Protein AF-A0A3P7G0C3-F1 (afdb_monomer)

Secondary structure (DSSP, 8-state):
-HHHHHHHHH-TT-EEEEEETTEEEEE--GGGGGGHHHHHHHHHHTHHHHT-S-----PPPHHHHHHHHHHHHHHHHHHHHH--S----S----GGGG-------SHHHHHHHHHHHHHHHHHHHHHTHHHHHHHHHHHHHHHHHHHHHHHHS---PPPP------GGG-BTTB--------HHHHHHHHHHTT--

pLDDT: mean 79.3, std 15.86, range [39.12, 96.56]

Mean predicted aligned error: 20.45 Å

Foldseek 3Di:
DVLVVLVCVQPVPKDFDDDDPQDTDIDDDPVSVVSVVVSVVVCVVCCVVSVRPDDDDDDQDPVRVVVVVVVVLVVVVVVVVPDDDDDDDDPPPPSVVVPPPDPDDDPVVVVVVVVVVVVVVVVVCVVPVVVVVCVVVVVVVVVVVVVVVVVVDDDPDPDPPDPDDCVVVDDDPDDDDDPDDDPVVVVVVVVVVVPD

Radius of gyration: 42.01 Å; Cα contacts (8 Å, |Δi|>4): 48; chains: 1; bounding box: 117×67×83 Å

Nearest PDB structures (foldseek):
  8sex-assembly1_A  TM=4.682E-01  e=3.687E+00  Oryctolagus cuniculus
  5e1z-assembly1_B  TM=2.378E-01  e=9.521E+00  Dehalococcoides mccartyi BTF08

Sequence (196 aa):
MKTLELLRQFIPDVIIHSSNGFEVTFLLPADQRYIFPSLFEQLEENTNLLEISTFGVSVATMEEVFLRVCQRAAEKLLSVQDNDISEDKKHHFDVSELRYETRLQGYSYYRQHFRAMFQKRFAYFFRKRTFFLLELLFPAICMLLIMEACMMIPVPKEQPKLPINFQPYYSGATDANINVRNIKAAYFQRNLSEYY

Organism: Wuchereria bancrofti (NCBI:txid6293)

Structure (mmCIF, N/CA/C/O backbone):
data_AF-A0A3P7G0C3-F1
#
_entry.id   AF-A0A3P7G0C3-F1
#
loop_
_atom_site.group_PDB
_atom_site.id
_atom_site.type_symbol
_atom_site.label_atom_id
_atom_site.label_alt_id
_atom_site.label_comp_id
_atom_site.label_asym_id
_atom_site.label_entity_id
_atom_site.label_seq_id
_atom_site.pdbx_PDB_ins_code
_atom_site.Cartn_x
_atom_site.Cartn_y
_atom_site.Cartn_z
_atom_site.occupancy
_atom_site.B_iso_or_equiv
_atom_site.auth_seq_id
_atom_site.auth_comp_id
_atom_site.auth_asym_id
_atom_site.auth_atom_id
_atom_site.pdbx_PDB_model_num
ATOM 1 N N . MET A 1 1 ? -24.575 7.042 9.448 1.00 82.00 1 MET A N 1
ATOM 2 C CA . MET A 1 1 ? -23.485 7.511 8.554 1.00 82.00 1 MET A CA 1
ATOM 3 C C . MET A 1 1 ? -23.776 6.865 7.218 1.00 82.00 1 MET A C 1
ATOM 5 O O . MET A 1 1 ? -23.718 5.644 7.154 1.00 82.00 1 MET A O 1
ATOM 9 N N . LYS A 1 2 ? -24.152 7.645 6.197 1.00 90.88 2 LYS A N 1
ATOM 10 C CA . LYS A 1 2 ? -24.730 7.114 4.947 1.00 90.88 2 LYS A CA 1
ATOM 11 C C . LYS A 1 2 ? -23.828 6.070 4.270 1.00 90.88 2 LYS A C 1
ATOM 13 O O . LYS A 1 2 ? -24.301 5.040 3.809 1.00 90.88 2 LYS A O 1
ATOM 18 N N . THR A 1 3 ? -22.513 6.298 4.291 1.00 92.25 3 THR A N 1
ATOM 19 C CA . THR A 1 3 ? -21.516 5.363 3.745 1.00 92.25 3 THR A CA 1
ATOM 20 C C . THR A 1 3 ? -21.512 4.017 4.464 1.00 92.25 3 THR A C 1
ATOM 22 O O . THR A 1 3 ? -21.492 2.983 3.809 1.00 92.25 3 THR A O 1
ATOM 25 N N . LEU A 1 4 ? -21.593 4.003 5.799 1.00 92.12 4 LEU A N 1
ATOM 26 C CA . LEU A 1 4 ? -21.682 2.770 6.585 1.00 92.12 4 LEU A CA 1
ATOM 27 C C . LEU A 1 4 ? -22.957 1.980 6.259 1.00 92.12 4 LEU A C 1
ATOM 29 O O . LEU A 1 4 ? -22.921 0.754 6.208 1.00 92.12 4 LEU A O 1
ATOM 33 N N . GLU A 1 5 ? -24.078 2.672 6.060 1.00 92.50 5 GLU A N 1
ATOM 34 C CA . GLU A 1 5 ? -25.359 2.046 5.716 1.00 92.50 5 GLU A CA 1
ATOM 35 C C . GLU A 1 5 ? -25.294 1.373 4.345 1.00 92.50 5 GLU A C 1
ATOM 37 O O . GLU A 1 5 ? -25.685 0.213 4.232 1.00 92.50 5 GLU A O 1
ATOM 42 N N . LEU A 1 6 ? -24.716 2.042 3.342 1.00 92.81 6 LEU A N 1
ATOM 43 C CA . LEU A 1 6 ? -24.473 1.445 2.028 1.00 92.81 6 LEU A CA 1
ATOM 44 C C . LEU A 1 6 ? -23.511 0.254 2.125 1.00 92.81 6 LEU A C 1
ATOM 46 O O . LEU A 1 6 ? -23.808 -0.819 1.610 1.00 92.81 6 LEU A O 1
ATOM 50 N N . LEU A 1 7 ? -22.399 0.394 2.851 1.00 94.75 7 LEU A N 1
ATOM 51 C CA . LEU A 1 7 ? -21.448 -0.702 3.053 1.00 94.75 7 LEU A CA 1
ATOM 52 C C . LEU A 1 7 ? -22.113 -1.936 3.680 1.00 94.75 7 LEU A C 1
ATOM 54 O O . LEU A 1 7 ? -21.843 -3.054 3.250 1.00 94.75 7 LEU A O 1
ATOM 58 N N . ARG A 1 8 ? -23.016 -1.742 4.648 1.00 94.44 8 ARG A N 1
ATOM 59 C CA . ARG A 1 8 ? -23.744 -2.829 5.322 1.00 94.44 8 ARG A CA 1
ATOM 60 C C . ARG A 1 8 ? -24.771 -3.542 4.447 1.00 94.44 8 ARG A C 1
ATOM 62 O O . ARG A 1 8 ? -25.085 -4.692 4.739 1.00 94.44 8 ARG A O 1
ATOM 69 N N . GLN A 1 9 ? -25.275 -2.901 3.392 1.00 93.94 9 GLN A N 1
ATOM 70 C CA . GLN A 1 9 ? -26.145 -3.569 2.416 1.00 93.94 9 GLN A CA 1
ATOM 71 C C . GLN A 1 9 ? -25.389 -4.649 1.634 1.00 93.94 9 GLN A C 1
ATOM 73 O O . GLN A 1 9 ? -25.964 -5.681 1.301 1.00 93.94 9 GLN A O 1
ATOM 78 N N . PHE A 1 10 ? -24.098 -4.426 1.380 1.00 93.88 10 PHE A N 1
ATOM 79 C CA . PHE A 1 10 ? -23.229 -5.378 0.689 1.00 93.88 10 PHE A CA 1
ATOM 80 C C . PHE A 1 10 ? -22.542 -6.347 1.653 1.00 93.88 10 PHE A C 1
ATOM 82 O O . PHE A 1 10 ? -22.446 -7.538 1.372 1.00 93.88 10 PHE A O 1
ATOM 89 N N . ILE A 1 11 ? -22.039 -5.830 2.775 1.00 94.56 11 ILE A N 1
ATOM 90 C CA . ILE A 1 11 ? -21.221 -6.559 3.746 1.00 94.56 11 ILE A CA 1
ATOM 91 C C . ILE A 1 11 ? -21.747 -6.234 5.153 1.00 94.56 11 ILE A C 1
ATOM 93 O O . ILE A 1 11 ? -21.342 -5.229 5.747 1.00 94.56 11 ILE A O 1
ATOM 97 N N . PRO A 1 12 ? -22.630 -7.077 5.720 1.00 92.31 12 PRO A N 1
ATOM 98 C CA . PRO A 1 12 ? -23.244 -6.830 7.027 1.00 92.31 12 PRO A CA 1
ATOM 99 C C . PRO A 1 12 ? -22.227 -6.658 8.165 1.00 92.31 12 PRO A C 1
ATOM 101 O O . PRO A 1 12 ? -22.409 -5.812 9.041 1.00 92.31 12 PRO A O 1
ATOM 104 N N . ASP A 1 13 ? -21.118 -7.402 8.102 1.00 89.00 13 ASP A N 1
ATOM 105 C CA . ASP A 1 13 ? -20.066 -7.444 9.127 1.00 89.00 13 ASP A CA 1
ATOM 106 C C . ASP A 1 13 ? -19.013 -6.327 8.983 1.00 89.00 13 ASP A C 1
ATOM 108 O O . ASP A 1 13 ? -17.881 -6.455 9.456 1.00 89.00 13 ASP A O 1
ATOM 112 N N . VAL A 1 14 ? -19.349 -5.219 8.315 1.00 92.56 14 VAL A N 1
ATOM 113 C CA . VAL A 1 14 ? -18.453 -4.062 8.196 1.00 92.56 14 VAL A CA 1
ATOM 114 C C . VAL A 1 14 ? -18.190 -3.412 9.555 1.00 92.56 14 VAL A C 1
ATOM 116 O O . VAL A 1 14 ? -19.110 -3.044 10.292 1.00 92.56 14 VAL A O 1
ATOM 119 N N . ILE A 1 15 ? -16.904 -3.207 9.849 1.00 89.94 15 ILE A N 1
ATOM 120 C CA . ILE A 1 15 ? -16.422 -2.577 11.083 1.00 89.94 15 ILE A CA 1
ATOM 121 C C . ILE A 1 15 ? -15.722 -1.264 10.735 1.00 89.94 15 ILE A C 1
ATOM 123 O O . ILE A 1 15 ? -14.905 -1.209 9.816 1.00 89.94 15 ILE A O 1
ATOM 127 N N . ILE A 1 16 ? -16.006 -0.210 11.497 1.00 91.44 16 ILE A N 1
ATOM 128 C CA . ILE A 1 16 ? -15.252 1.045 11.421 1.00 91.44 16 ILE A CA 1
ATOM 129 C C . ILE A 1 16 ? -13.898 0.820 12.094 1.00 91.44 16 ILE A C 1
ATOM 131 O O . ILE A 1 16 ? -13.841 0.462 13.268 1.00 91.44 16 ILE A O 1
ATOM 135 N N . HIS A 1 17 ? -12.812 1.011 11.350 1.00 87.94 17 HIS A N 1
ATOM 136 C CA . HIS A 1 17 ? -11.458 0.881 11.876 1.00 87.94 17 HIS A CA 1
ATOM 137 C C . HIS A 1 17 ? -10.998 2.135 12.614 1.00 87.94 17 HIS A C 1
ATOM 139 O O . HIS A 1 17 ? -10.512 2.063 13.737 1.00 87.94 17 HIS A O 1
ATOM 145 N N . SER A 1 18 ? -11.110 3.280 11.950 1.00 88.94 18 SER A N 1
ATOM 146 C CA . SER A 1 18 ? -10.582 4.553 12.427 1.00 88.94 18 SER A CA 1
ATOM 147 C C . SER A 1 18 ? -11.340 5.699 11.776 1.00 88.94 18 SER A C 1
ATOM 149 O O . SER A 1 18 ? -11.827 5.565 10.654 1.00 88.94 18 SER A O 1
ATOM 151 N N . SER A 1 19 ? -11.418 6.826 12.475 1.00 90.31 19 SER A N 1
ATOM 152 C CA . SER A 1 19 ? -12.043 8.054 11.991 1.00 90.31 19 SER A CA 1
ATOM 153 C C . SER A 1 19 ? -11.125 9.225 12.318 1.00 90.31 19 SER A C 1
ATOM 155 O O . SER A 1 19 ? -11.033 9.647 13.470 1.00 90.31 19 SER A O 1
ATOM 157 N N . ASN A 1 20 ? -10.449 9.743 11.299 1.00 87.44 20 ASN A N 1
ATOM 158 C CA . ASN A 1 20 ? -9.443 10.792 11.391 1.00 87.44 20 ASN A CA 1
ATOM 159 C C . ASN A 1 20 ? -9.977 12.069 10.739 1.00 87.44 20 ASN A C 1
ATOM 161 O O . ASN A 1 20 ? -9.526 12.418 9.655 1.00 87.44 20 ASN A O 1
ATOM 165 N N . GLY A 1 21 ? -10.939 12.752 11.369 1.00 86.31 21 GLY A N 1
ATOM 166 C CA . GLY A 1 21 ? -11.485 14.054 10.941 1.00 86.31 21 GLY A CA 1
ATOM 167 C C . GLY A 1 21 ? -12.123 14.082 9.542 1.00 86.31 21 GLY A C 1
ATOM 168 O O . GLY A 1 21 ? -13.333 14.222 9.421 1.00 86.31 21 GLY A O 1
ATOM 169 N N . PHE A 1 22 ? -11.301 13.958 8.504 1.00 88.69 22 PHE A N 1
ATOM 170 C CA . PHE A 1 22 ? -11.654 13.936 7.087 1.00 88.69 22 PHE A CA 1
ATOM 171 C C . PHE A 1 22 ? -11.699 12.527 6.481 1.00 88.69 22 PHE A C 1
ATOM 173 O O . PHE A 1 22 ? -12.282 12.349 5.418 1.00 88.69 22 PHE A O 1
ATOM 180 N N . GLU A 1 23 ? -11.106 11.526 7.135 1.00 91.62 23 GLU A N 1
ATOM 181 C CA . GLU A 1 23 ? -11.012 10.167 6.594 1.00 91.62 23 GLU A CA 1
ATOM 182 C C . GLU A 1 23 ? -11.615 9.146 7.554 1.00 91.62 23 GLU A C 1
ATOM 184 O O . GLU A 1 23 ? -11.339 9.160 8.755 1.00 91.62 23 GLU A O 1
ATOM 189 N N . VAL A 1 24 ? -12.416 8.225 7.021 1.00 92.69 24 VAL A N 1
ATOM 190 C CA . VAL A 1 24 ? -12.952 7.093 7.779 1.00 92.69 24 VAL A CA 1
ATOM 191 C C . VAL A 1 24 ? -12.545 5.805 7.089 1.00 92.69 24 VAL A C 1
ATOM 193 O O . VAL A 1 24 ? -12.840 5.591 5.914 1.00 92.69 24 VAL A O 1
ATOM 196 N N . THR A 1 25 ? -11.879 4.935 7.838 1.00 93.25 25 THR A N 1
ATOM 197 C CA . THR A 1 25 ? -11.393 3.650 7.343 1.00 93.25 25 THR A CA 1
ATOM 198 C C . THR A 1 25 ? -12.351 2.555 7.780 1.00 93.25 25 THR A C 1
ATOM 200 O O . THR A 1 25 ? -12.647 2.421 8.968 1.00 93.25 25 THR A O 1
ATOM 203 N N . PHE A 1 26 ? -12.802 1.734 6.835 1.00 93.56 26 PHE A N 1
ATOM 204 C CA . PHE A 1 26 ? -13.666 0.583 7.092 1.00 93.56 26 PHE A CA 1
ATOM 205 C C . PHE A 1 26 ? -12.913 -0.720 6.834 1.00 93.56 26 PHE A C 1
ATOM 207 O O . PHE A 1 26 ? -12.079 -0.805 5.932 1.00 93.56 26 PHE A O 1
ATOM 214 N N . LEU A 1 27 ? -13.216 -1.752 7.618 1.00 92.88 27 LEU A N 1
ATOM 215 C CA . LEU A 1 27 ? -12.674 -3.091 7.422 1.00 92.88 27 LEU A CA 1
ATOM 216 C C . LEU A 1 27 ? -13.649 -3.929 6.626 1.00 92.88 27 LEU A C 1
ATOM 218 O O . LEU A 1 27 ? -14.761 -4.199 7.077 1.00 92.88 27 LEU A O 1
ATOM 222 N N . LEU A 1 28 ? -13.179 -4.365 5.464 1.00 93.06 28 LEU A N 1
ATOM 223 C CA . LEU A 1 28 ? -13.899 -5.265 4.584 1.00 93.06 28 LEU A CA 1
ATOM 224 C C . LEU A 1 28 ? -13.276 -6.669 4.686 1.00 93.06 28 LEU A C 1
ATOM 226 O O . LEU A 1 28 ? -12.053 -6.798 4.545 1.00 93.06 28 LEU A O 1
ATOM 230 N N . PRO A 1 29 ? -14.074 -7.722 4.936 1.00 91.62 29 PRO A N 1
ATOM 231 C CA . PRO A 1 29 ? -13.592 -9.097 4.995 1.00 91.62 29 PRO A CA 1
ATOM 232 C C . PRO A 1 29 ? -12.941 -9.540 3.674 1.00 91.62 29 PRO A C 1
ATOM 234 O O . PRO A 1 29 ? -13.439 -9.268 2.581 1.00 91.62 29 PRO A O 1
ATOM 237 N N . ALA A 1 30 ? -11.792 -10.218 3.760 1.00 90.31 30 ALA A N 1
ATOM 238 C CA . ALA A 1 30 ? -11.010 -10.610 2.582 1.00 90.31 30 ALA A CA 1
ATOM 239 C C . ALA A 1 30 ? -11.632 -11.775 1.786 1.00 90.31 30 ALA A C 1
ATOM 241 O O . ALA A 1 30 ? -11.357 -11.927 0.597 1.00 90.31 30 ALA A O 1
ATOM 242 N N . ASP A 1 31 ? -12.452 -12.587 2.438 1.00 92.44 31 ASP A N 1
ATOM 243 C CA . ASP A 1 31 ? -13.265 -13.668 1.874 1.00 92.44 31 ASP A CA 1
ATOM 244 C C . ASP A 1 31 ? -14.415 -13.145 0.998 1.00 92.44 31 ASP A C 1
ATOM 246 O O . ASP A 1 31 ? -14.833 -13.821 0.061 1.00 92.44 31 ASP A O 1
ATOM 250 N N . GLN A 1 32 ? -14.854 -11.904 1.222 1.00 92.38 32 GLN A N 1
ATOM 251 C CA . GLN A 1 32 ? -15.922 -11.245 0.462 1.00 92.38 32 GLN A CA 1
ATOM 252 C C . GLN A 1 32 ? -15.398 -10.307 -0.639 1.00 92.38 32 GLN A C 1
ATOM 254 O O . GLN A 1 32 ? -16.142 -9.501 -1.193 1.00 92.38 32 GLN A O 1
ATOM 259 N N . ARG A 1 33 ? -14.117 -10.433 -1.021 1.00 92.94 33 ARG A N 1
ATOM 260 C CA . ARG A 1 33 ? -13.487 -9.614 -2.080 1.00 92.94 33 ARG A CA 1
ATOM 261 C C . ARG A 1 33 ? -14.208 -9.655 -3.424 1.00 92.94 33 ARG A C 1
ATOM 263 O O . ARG A 1 33 ? -14.087 -8.709 -4.192 1.00 92.94 33 ARG A O 1
ATOM 270 N N . TYR A 1 34 ? -14.935 -10.730 -3.718 1.00 94.75 34 TYR A N 1
ATOM 271 C CA . TYR A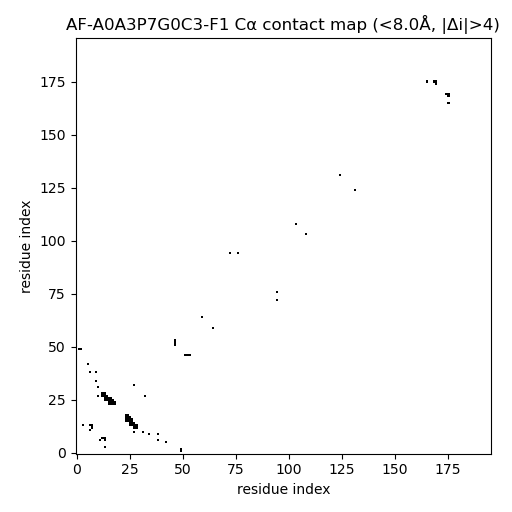 1 34 ? -15.702 -10.857 -4.958 1.00 94.75 34 TYR A CA 1
ATOM 272 C C . TYR A 1 34 ? -16.855 -9.839 -5.058 1.00 94.75 34 TYR A C 1
ATOM 274 O O . TYR A 1 34 ? -17.286 -9.541 -6.165 1.00 94.75 34 TYR A O 1
ATOM 282 N N . ILE A 1 35 ? -17.317 -9.279 -3.930 1.00 95.06 35 ILE A N 1
ATOM 283 C CA . ILE A 1 35 ? -18.376 -8.255 -3.856 1.00 95.06 35 ILE A CA 1
ATOM 284 C C . ILE A 1 35 ? -17.815 -6.849 -4.129 1.00 95.06 35 ILE A C 1
ATOM 286 O O . ILE A 1 35 ? -18.545 -5.945 -4.530 1.00 95.06 35 ILE A O 1
ATOM 290 N N . PHE A 1 36 ? -16.506 -6.651 -3.928 1.00 95.31 36 PHE A N 1
ATOM 291 C CA . PHE A 1 36 ? -15.881 -5.326 -3.937 1.00 95.31 36 PHE A CA 1
ATOM 292 C C . PHE A 1 36 ? -16.083 -4.548 -5.245 1.00 95.31 36 PHE A C 1
ATOM 294 O O . PHE A 1 36 ? -16.353 -3.358 -5.142 1.00 95.31 36 PHE A O 1
ATOM 301 N N . PRO A 1 37 ? -16.013 -5.154 -6.450 1.00 96.12 37 PRO A N 1
ATOM 302 C CA . PRO A 1 37 ? -16.279 -4.423 -7.689 1.00 96.12 37 PRO A CA 1
ATOM 303 C C . PRO A 1 37 ? -17.659 -3.753 -7.700 1.00 96.12 37 PRO A C 1
ATOM 305 O O . PRO A 1 37 ? -17.740 -2.545 -7.894 1.00 96.12 37 PRO A O 1
ATOM 308 N N . SER A 1 38 ? -18.723 -4.505 -7.400 1.00 95.62 38 SER A N 1
ATOM 309 C CA . SER A 1 38 ? -20.094 -3.976 -7.354 1.00 95.62 38 SER A CA 1
ATOM 310 C C . SER A 1 38 ? -20.288 -2.962 -6.229 1.00 95.62 38 SER A C 1
ATOM 312 O O . SER A 1 38 ? -20.995 -1.973 -6.394 1.00 95.62 38 SER A O 1
ATOM 314 N N . LEU A 1 39 ? -19.638 -3.182 -5.084 1.00 95.19 39 LEU A N 1
ATOM 315 C CA . LEU A 1 39 ? -19.658 -2.224 -3.983 1.00 95.19 39 LEU A CA 1
ATOM 316 C C . LEU A 1 39 ? -19.000 -0.892 -4.380 1.00 95.19 39 LEU A C 1
ATOM 318 O O . LEU A 1 39 ? -19.529 0.165 -4.050 1.00 95.19 39 LEU A O 1
ATOM 322 N N . PHE A 1 40 ? -17.851 -0.930 -5.057 1.00 95.56 40 PHE A N 1
ATOM 323 C CA . PHE A 1 40 ? -17.137 0.278 -5.475 1.00 95.56 40 PHE A CA 1
ATOM 324 C C . PHE A 1 40 ? -17.866 1.024 -6.589 1.00 95.56 40 PHE A C 1
ATOM 326 O O . PHE A 1 40 ? -17.898 2.247 -6.546 1.00 95.56 40 PHE A O 1
ATOM 333 N N . GLU A 1 41 ? -18.508 0.310 -7.511 1.00 95.06 41 GLU A N 1
ATOM 334 C CA . GLU A 1 41 ? -19.397 0.903 -8.514 1.00 95.06 41 GLU A CA 1
ATOM 335 C C . GLU A 1 41 ? -20.538 1.680 -7.841 1.00 95.06 41 GLU A C 1
ATOM 337 O O . GLU A 1 41 ? -20.724 2.867 -8.101 1.00 95.06 41 GLU A O 1
ATOM 342 N N . GLN A 1 42 ? -21.221 1.070 -6.865 1.00 95.00 42 GLN A N 1
ATOM 343 C CA . GLN A 1 42 ? -22.257 1.768 -6.099 1.00 95.00 42 GLN A CA 1
ATOM 344 C C . GLN A 1 42 ? -21.710 2.931 -5.267 1.00 95.00 42 GLN A C 1
ATOM 346 O O . GLN A 1 42 ? -22.394 3.940 -5.090 1.00 95.00 42 GLN A O 1
ATOM 351 N N . LEU A 1 43 ? -20.492 2.816 -4.741 1.00 94.88 43 LEU A N 1
ATOM 352 C CA . LEU A 1 43 ? -19.854 3.897 -3.998 1.00 94.88 43 LEU A CA 1
ATOM 353 C C . LEU A 1 43 ? -19.534 5.089 -4.911 1.00 94.88 43 LEU A C 1
ATOM 355 O O . LEU A 1 43 ? -19.716 6.228 -4.488 1.00 94.88 43 LEU A O 1
ATOM 359 N N . GLU A 1 44 ? -19.110 4.826 -6.149 1.00 94.12 44 GLU A N 1
ATOM 360 C CA . GLU A 1 44 ? -18.786 5.829 -7.166 1.00 94.12 44 GLU A CA 1
ATOM 361 C C . GLU A 1 44 ? -20.045 6.547 -7.682 1.00 94.12 44 GLU A C 1
ATOM 363 O O . GLU A 1 44 ? -20.098 7.782 -7.672 1.00 94.12 44 GLU A O 1
ATOM 368 N N . GLU A 1 45 ? -21.099 5.796 -8.014 1.00 94.00 45 GLU A N 1
ATOM 369 C CA . GLU A 1 45 ? -22.394 6.339 -8.457 1.00 94.00 45 GLU A CA 1
ATOM 370 C C . GLU A 1 45 ? -23.066 7.214 -7.389 1.00 94.00 45 GLU A C 1
ATOM 372 O O . GLU A 1 45 ? -23.666 8.247 -7.697 1.00 94.00 45 GLU A O 1
ATOM 377 N N . ASN A 1 46 ? -22.941 6.831 -6.115 1.00 92.81 46 ASN A N 1
ATOM 378 C CA . ASN A 1 46 ? -23.595 7.516 -5.002 1.00 92.81 46 ASN A CA 1
ATOM 379 C C . ASN A 1 46 ? -22.692 8.541 -4.286 1.00 92.81 46 ASN A C 1
ATOM 381 O O . ASN A 1 46 ? -23.105 9.079 -3.257 1.00 92.81 46 ASN A O 1
ATOM 385 N N . THR A 1 47 ? -21.500 8.864 -4.807 1.00 91.75 47 THR A N 1
ATOM 386 C CA . THR A 1 47 ? -20.536 9.814 -4.194 1.00 91.75 47 THR A CA 1
ATOM 387 C C . THR A 1 47 ? -21.185 11.120 -3.719 1.00 91.75 47 THR A C 1
ATOM 389 O O . THR A 1 47 ? -21.031 11.508 -2.558 1.00 91.75 47 THR A O 1
ATOM 392 N N . ASN A 1 48 ? -21.984 11.753 -4.583 1.00 89.00 48 ASN A N 1
ATOM 393 C CA . ASN A 1 48 ? -22.693 13.005 -4.287 1.00 89.00 48 ASN A CA 1
ATOM 394 C C . ASN A 1 48 ? -23.733 12.861 -3.163 1.00 89.00 48 ASN A C 1
ATOM 396 O O . ASN A 1 48 ? -23.896 13.764 -2.347 1.00 89.00 48 ASN A O 1
ATOM 400 N N . LEU A 1 49 ? -24.442 11.729 -3.107 1.00 91.88 49 LEU A N 1
ATOM 401 C CA . LEU A 1 49 ? -25.474 11.463 -2.095 1.00 91.88 49 LEU A CA 1
ATOM 402 C C . LEU A 1 49 ? -24.867 11.108 -0.731 1.00 91.88 49 LEU A C 1
ATOM 404 O O . LEU A 1 49 ? -25.433 11.440 0.319 1.00 91.88 49 LEU A O 1
ATOM 408 N N . LEU A 1 50 ? -23.725 10.422 -0.764 1.00 92.38 50 LEU A N 1
ATOM 409 C CA . LEU A 1 50 ? -22.959 9.982 0.399 1.00 92.38 50 LEU A CA 1
ATOM 410 C C . LEU A 1 50 ? -22.081 11.086 1.000 1.00 92.38 50 LEU A C 1
ATOM 412 O O . LEU A 1 50 ? -21.571 10.884 2.100 1.00 92.38 50 LEU A O 1
ATOM 416 N N . GLU A 1 51 ? -21.928 12.220 0.306 1.00 90.44 51 GLU A N 1
ATOM 417 C CA . GLU A 1 51 ? -21.081 13.356 0.705 1.00 90.44 51 GLU A CA 1
ATOM 418 C C . GLU A 1 51 ? -19.604 12.961 0.899 1.00 90.44 51 GLU A C 1
ATOM 420 O O . GLU A 1 51 ? -18.910 13.478 1.774 1.00 90.44 51 GLU A O 1
ATOM 425 N N . ILE A 1 52 ? -19.108 12.034 0.072 1.00 91.69 52 ILE A N 1
ATOM 426 C CA . ILE A 1 52 ? -17.693 11.639 0.055 1.00 91.69 52 ILE A CA 1
ATOM 427 C C . ILE A 1 52 ? -16.961 12.360 -1.075 1.00 91.69 52 ILE A C 1
ATOM 429 O O . ILE A 1 52 ? -17.431 12.393 -2.209 1.00 91.69 52 ILE A O 1
ATOM 433 N N . SER A 1 53 ? -15.795 12.933 -0.774 1.00 90.69 53 SER A N 1
ATOM 434 C CA . SER A 1 53 ? -14.941 13.567 -1.784 1.00 90.69 53 SER A CA 1
ATOM 435 C C . SER A 1 53 ? -14.204 12.527 -2.625 1.00 90.69 53 SER A C 1
ATOM 437 O O . SER A 1 53 ? -14.159 12.631 -3.847 1.00 90.69 53 SER A O 1
ATOM 439 N N . THR A 1 54 ? -13.622 11.525 -1.968 1.00 92.00 54 THR A N 1
ATOM 440 C CA . THR A 1 54 ? -12.886 10.420 -2.581 1.00 92.00 54 THR A CA 1
ATOM 441 C C . THR A 1 54 ? -12.990 9.176 -1.701 1.00 92.00 54 THR A C 1
ATOM 443 O O . THR A 1 54 ? -13.339 9.246 -0.520 1.00 92.00 54 THR A O 1
ATOM 446 N N . PHE A 1 55 ? -12.668 8.018 -2.271 1.00 93.94 55 PHE A N 1
ATOM 447 C CA . PHE A 1 55 ? -12.458 6.791 -1.515 1.00 93.94 55 PHE A CA 1
ATOM 448 C C . PHE A 1 55 ? -11.272 6.016 -2.092 1.00 93.94 55 PHE A C 1
ATOM 450 O O . PHE A 1 55 ? -10.886 6.200 -3.245 1.00 93.94 55 PHE A O 1
ATOM 457 N N . GLY A 1 56 ? -10.687 5.141 -1.279 1.00 92.88 56 GLY A N 1
ATOM 458 C CA . GLY A 1 56 ? -9.581 4.284 -1.682 1.00 92.88 56 GLY A CA 1
ATOM 459 C C . GLY A 1 56 ? -9.617 2.957 -0.940 1.00 92.88 56 GLY A C 1
ATOM 460 O O . GLY A 1 56 ? -10.202 2.845 0.137 1.00 92.88 56 GLY A O 1
ATOM 461 N N . VAL A 1 57 ? -8.982 1.942 -1.523 1.00 93.00 57 VAL A N 1
ATOM 462 C CA . VAL A 1 57 ? -8.840 0.616 -0.918 1.00 93.00 57 VAL A CA 1
ATOM 463 C C . VAL A 1 57 ? -7.366 0.328 -0.658 1.00 93.00 57 VAL A C 1
ATOM 465 O O . VAL A 1 57 ? -6.521 0.471 -1.541 1.00 93.00 57 VAL A O 1
ATOM 468 N N . SER A 1 58 ? -7.047 -0.088 0.563 1.00 91.81 58 SER A N 1
ATOM 469 C CA . SER A 1 58 ? -5.702 -0.493 0.962 1.00 91.81 58 SER A CA 1
ATOM 470 C C . SER A 1 58 ? -5.742 -1.837 1.684 1.00 91.81 58 SER A C 1
ATOM 472 O O . SER A 1 58 ? -6.780 -2.294 2.165 1.00 91.81 58 SER A O 1
ATOM 474 N N . VAL A 1 59 ? -4.600 -2.522 1.713 1.00 91.81 59 VAL A N 1
ATOM 475 C CA . VAL A 1 59 ? -4.447 -3.773 2.459 1.00 91.81 59 VAL A CA 1
ATOM 476 C C . VAL A 1 59 ? -3.867 -3.443 3.826 1.00 91.81 59 VAL A C 1
ATOM 478 O O . VAL A 1 59 ? -2.860 -2.742 3.905 1.00 91.81 59 VAL A O 1
ATOM 481 N N . ALA A 1 60 ? -4.469 -3.993 4.882 1.00 87.94 60 ALA A N 1
ATOM 482 C CA . ALA A 1 60 ? -3.956 -3.848 6.239 1.00 87.94 60 ALA A CA 1
ATOM 483 C C . ALA A 1 60 ? -2.499 -4.320 6.318 1.00 87.94 60 ALA A C 1
ATOM 485 O O . ALA A 1 60 ? -2.137 -5.403 5.834 1.00 87.94 60 ALA A O 1
ATOM 486 N N . THR A 1 61 ? -1.655 -3.499 6.931 1.00 89.50 61 THR A N 1
ATOM 487 C CA . THR A 1 61 ? -0.233 -3.817 7.066 1.00 89.50 61 THR A CA 1
ATOM 488 C C . THR A 1 61 ? -0.026 -4.911 8.117 1.00 89.50 61 THR A C 1
ATOM 490 O O . THR A 1 61 ? -0.862 -5.137 8.991 1.00 89.50 61 THR A O 1
ATOM 493 N N . MET A 1 62 ? 1.110 -5.616 8.064 1.00 88.56 62 MET A N 1
ATOM 494 C CA . MET A 1 62 ? 1.444 -6.604 9.102 1.00 88.56 62 MET A CA 1
ATOM 495 C C . MET A 1 62 ? 1.564 -5.972 10.491 1.00 88.56 62 MET A C 1
ATOM 497 O O . MET A 1 62 ? 1.200 -6.611 11.472 1.00 88.56 62 MET A O 1
ATOM 501 N N . GLU A 1 63 ? 2.068 -4.740 10.562 1.00 85.56 63 GLU A N 1
ATOM 502 C CA . GLU A 1 63 ? 2.153 -3.959 11.796 1.00 85.56 63 GLU A CA 1
ATOM 503 C C . GLU A 1 63 ? 0.762 -3.697 12.373 1.00 85.56 63 GLU A C 1
ATOM 505 O O . GLU A 1 63 ? 0.511 -3.995 13.536 1.00 85.56 63 GLU A O 1
ATOM 510 N N . GLU A 1 64 ? -0.167 -3.233 11.542 1.00 87.44 64 GLU A N 1
ATOM 511 C CA . GLU A 1 64 ? -1.541 -2.960 11.953 1.00 87.44 64 GLU A CA 1
ATOM 512 C C . GLU A 1 64 ? -2.265 -4.227 12.429 1.00 87.44 64 GLU A C 1
ATOM 514 O O . GLU A 1 64 ? -2.875 -4.235 13.500 1.00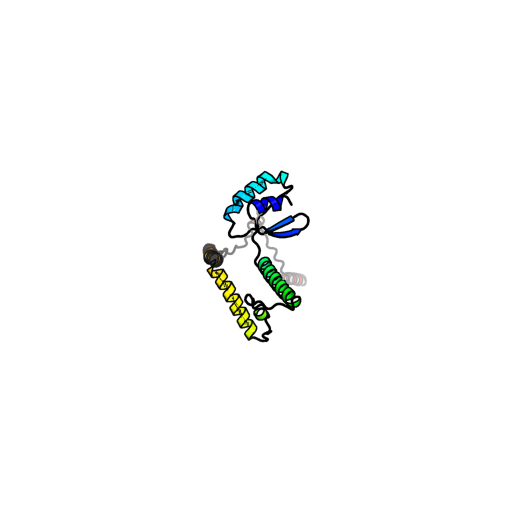 87.44 64 GLU A O 1
ATOM 519 N N . VAL A 1 65 ? -2.152 -5.334 11.684 1.00 87.62 65 VAL A N 1
ATOM 520 C CA . VAL A 1 65 ? -2.727 -6.628 12.094 1.00 87.62 65 VAL A CA 1
ATOM 521 C C . VAL A 1 65 ? -2.128 -7.095 13.421 1.00 87.62 65 VAL A C 1
ATOM 523 O O . VAL A 1 65 ? -2.861 -7.565 14.290 1.00 87.62 65 VAL A O 1
ATOM 526 N N . PHE A 1 66 ? -0.815 -6.946 13.600 1.00 87.56 66 PHE A N 1
ATOM 527 C CA . PHE A 1 66 ? -0.136 -7.307 14.841 1.00 87.56 66 PHE A CA 1
ATOM 528 C C . PHE A 1 66 ? -0.626 -6.464 16.027 1.00 87.56 66 PHE A C 1
ATOM 530 O O . PHE A 1 66 ? -1.028 -7.033 17.043 1.00 87.56 66 PHE A O 1
ATOM 537 N N . LEU A 1 67 ? -0.678 -5.135 15.882 1.00 87.94 67 LEU A N 1
ATOM 538 C CA . LEU A 1 67 ? -1.166 -4.232 16.928 1.00 87.94 67 LEU A CA 1
ATOM 539 C C . LEU A 1 67 ? -2.598 -4.574 17.352 1.00 87.94 67 LEU A C 1
ATOM 541 O O . LEU A 1 67 ? -2.882 -4.624 18.548 1.00 87.94 67 LEU A O 1
ATOM 545 N N . ARG A 1 68 ? -3.482 -4.904 16.404 1.00 84.50 68 ARG A N 1
ATOM 546 C CA . ARG A 1 68 ? -4.855 -5.318 16.731 1.00 84.50 68 ARG A CA 1
ATOM 547 C C . ARG A 1 68 ? -4.924 -6.641 17.478 1.00 84.50 68 ARG A C 1
ATOM 549 O O . ARG A 1 68 ? -5.744 -6.789 18.382 1.00 84.50 68 ARG A O 1
ATOM 556 N N . VAL A 1 69 ? -4.095 -7.615 17.106 1.00 87.00 69 VAL A N 1
ATOM 557 C CA . VAL A 1 69 ? -4.027 -8.891 17.832 1.00 87.00 69 VAL A CA 1
ATOM 558 C C . VAL A 1 69 ? -3.561 -8.652 19.269 1.00 87.00 69 VAL A C 1
ATOM 560 O O . VAL A 1 69 ? -4.145 -9.218 20.191 1.00 87.00 69 VAL A O 1
ATOM 563 N N . CYS A 1 70 ? -2.587 -7.762 19.477 1.00 86.31 70 CYS A N 1
ATOM 564 C CA . CYS A 1 70 ? -2.135 -7.367 20.810 1.00 86.31 70 CYS A CA 1
ATOM 565 C C . CYS A 1 70 ? -3.218 -6.630 21.612 1.00 86.31 70 CYS A C 1
ATOM 567 O O . CYS A 1 70 ? -3.426 -6.964 22.774 1.00 86.31 70 CYS A O 1
ATOM 569 N N . GLN A 1 71 ? -3.934 -5.678 21.006 1.00 85.25 71 GLN A N 1
ATOM 570 C CA . GLN A 1 71 ? -5.037 -4.962 21.664 1.00 85.25 71 GLN A CA 1
ATOM 571 C C . GLN A 1 71 ? -6.148 -5.921 22.095 1.00 85.25 71 GLN A C 1
ATOM 573 O O . GLN A 1 71 ? -6.519 -5.937 23.263 1.00 85.25 71 GLN A O 1
ATOM 578 N N . ARG A 1 72 ? -6.595 -6.811 21.200 1.00 83.50 72 ARG A N 1
ATOM 579 C CA . ARG A 1 72 ? -7.600 -7.838 21.529 1.00 83.50 72 ARG A CA 1
ATOM 580 C C . ARG A 1 72 ? -7.122 -8.800 22.615 1.00 83.50 72 ARG A C 1
ATOM 582 O O . ARG A 1 72 ? -7.929 -9.273 23.411 1.00 83.50 72 ARG A O 1
ATOM 589 N N . ALA A 1 73 ? -5.831 -9.131 22.641 1.00 83.94 73 ALA A N 1
ATOM 590 C CA . ALA A 1 73 ? -5.259 -9.948 23.707 1.00 83.94 73 ALA A CA 1
ATOM 591 C C . ALA A 1 73 ? -5.266 -9.199 25.051 1.00 83.94 73 ALA A C 1
ATOM 593 O O . ALA A 1 73 ? -5.633 -9.787 26.064 1.00 83.94 73 ALA A O 1
ATOM 594 N N . ALA A 1 74 ? -4.928 -7.906 25.057 1.00 84.06 74 ALA A N 1
ATOM 595 C CA . ALA A 1 74 ? -4.960 -7.066 26.252 1.00 84.06 74 ALA A CA 1
ATOM 596 C C . ALA A 1 74 ? -6.390 -6.854 26.783 1.00 84.06 74 ALA A C 1
ATOM 598 O O . ALA A 1 74 ? -6.618 -7.011 27.978 1.00 84.06 74 ALA A O 1
ATOM 599 N N . GLU A 1 75 ? -7.362 -6.580 25.910 1.00 83.50 75 GLU A N 1
ATOM 600 C CA . GLU A 1 75 ? -8.785 -6.462 26.271 1.00 83.50 75 GLU A CA 1
ATOM 601 C C . GLU A 1 75 ? -9.306 -7.742 26.929 1.00 83.50 75 GLU A C 1
ATOM 603 O O . GLU A 1 75 ? -9.955 -7.690 27.974 1.00 83.50 75 GLU A O 1
ATOM 608 N N . LYS A 1 76 ? -8.960 -8.908 26.364 1.00 81.00 76 LYS A N 1
ATOM 609 C CA . LYS A 1 76 ? -9.307 -10.201 26.962 1.00 81.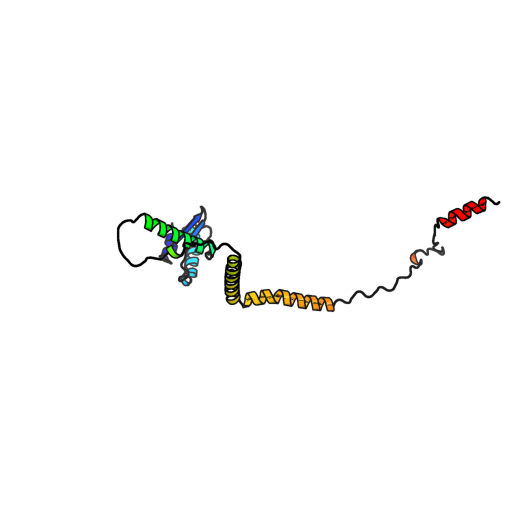00 76 LYS A CA 1
ATOM 610 C C . LYS A 1 76 ? -8.694 -10.369 28.351 1.00 81.00 76 LYS A C 1
ATOM 612 O O . LYS A 1 76 ? -9.395 -10.813 29.252 1.00 81.00 76 LYS A O 1
ATOM 617 N N . LEU A 1 77 ? -7.431 -9.984 28.546 1.00 76.00 77 LEU A N 1
ATOM 618 C CA . LEU A 1 77 ? -6.779 -10.052 29.859 1.00 76.00 77 LEU A CA 1
ATOM 619 C C . LEU A 1 77 ? -7.454 -9.147 30.899 1.00 76.00 77 LEU A C 1
ATOM 621 O O . LEU A 1 77 ? -7.653 -9.582 32.030 1.00 76.00 77 LEU A O 1
ATOM 625 N N . LEU A 1 78 ? -7.845 -7.927 30.519 1.00 69.31 78 LEU A N 1
ATOM 626 C CA . LEU A 1 78 ? -8.552 -7.005 31.415 1.00 69.31 78 LEU A CA 1
ATOM 627 C C . LEU A 1 78 ? -9.954 -7.519 31.771 1.00 69.31 78 LEU A C 1
ATOM 629 O O . LEU A 1 78 ? -10.344 -7.475 32.932 1.00 69.31 78 LEU A O 1
ATOM 633 N N . SER A 1 79 ? -10.685 -8.089 30.805 1.00 63.06 79 SER A N 1
ATOM 634 C CA . SER A 1 79 ? -12.033 -8.631 31.048 1.00 63.06 79 SER A CA 1
ATOM 635 C C . SER A 1 79 ? -12.069 -9.824 32.015 1.00 63.06 79 SER A C 1
ATOM 637 O O . SER A 1 79 ? -13.100 -10.073 32.640 1.00 63.06 79 SER A O 1
ATOM 639 N N . VAL A 1 80 ? -10.948 -10.544 32.160 1.00 59.62 80 VAL A N 1
ATOM 640 C CA . VAL A 1 80 ? -10.803 -11.648 33.124 1.00 59.62 80 VAL A CA 1
ATOM 641 C C . VAL A 1 80 ? -10.568 -11.124 34.543 1.00 59.62 80 VAL A C 1
ATOM 643 O O . VAL A 1 80 ? -10.940 -11.801 35.494 1.00 59.62 80 VAL A O 1
ATOM 646 N N . GLN A 1 81 ? -9.995 -9.927 34.715 1.00 55.50 81 GLN A N 1
ATOM 647 C CA . GLN A 1 81 ? -9.787 -9.359 36.052 1.00 55.50 81 G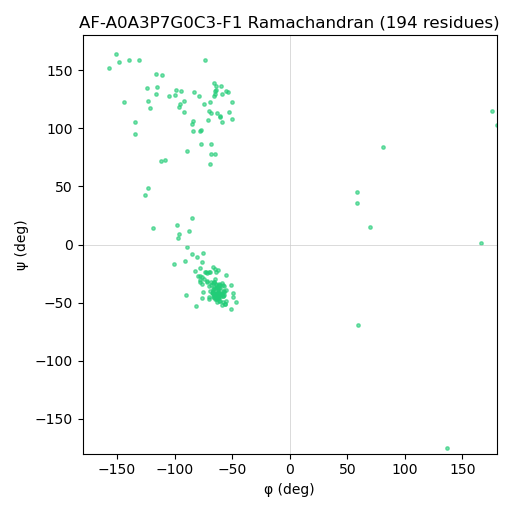LN A CA 1
ATOM 648 C C . GLN A 1 81 ? -11.071 -8.804 36.684 1.00 55.50 81 GLN A C 1
ATOM 650 O O . GLN A 1 81 ? -11.167 -8.823 37.906 1.00 55.50 81 GLN A O 1
ATOM 655 N N . ASP A 1 82 ? -12.050 -8.361 35.888 1.00 52.53 82 ASP A N 1
ATOM 656 C CA . ASP A 1 82 ? -13.296 -7.770 36.414 1.00 52.53 82 ASP A CA 1
ATOM 657 C C . ASP A 1 82 ? -14.434 -8.777 36.651 1.00 52.53 82 ASP A C 1
ATOM 659 O O . ASP A 1 82 ? -15.396 -8.452 37.342 1.00 52.53 82 ASP A O 1
ATOM 663 N N . ASN A 1 83 ? -14.343 -10.004 36.130 1.00 47.00 83 ASN A N 1
ATOM 664 C CA . ASN A 1 83 ? -15.356 -11.038 36.367 1.00 47.00 83 ASN A CA 1
ATOM 665 C C . ASN A 1 83 ? -14.815 -12.128 37.294 1.00 47.00 83 ASN A C 1
ATOM 667 O O . ASN A 1 83 ? -14.560 -13.260 36.881 1.00 47.00 83 ASN A O 1
ATOM 671 N N . ASP A 1 84 ? -14.682 -11.777 38.571 1.00 43.34 84 ASP A N 1
ATOM 672 C CA . ASP A 1 84 ? -14.915 -12.762 39.620 1.00 43.34 84 ASP A CA 1
ATOM 673 C C . ASP A 1 84 ? -16.397 -13.181 39.536 1.00 43.34 84 ASP A C 1
ATOM 675 O O . ASP A 1 84 ? -17.280 -12.335 39.388 1.00 43.34 84 ASP A O 1
ATOM 679 N N . ILE A 1 85 ? -16.667 -14.484 39.639 1.00 43.31 85 ILE A N 1
ATOM 680 C CA . ILE A 1 85 ? -17.996 -15.128 39.588 1.00 43.31 85 ILE A CA 1
ATOM 681 C C . ILE A 1 85 ? -18.564 -15.361 38.173 1.00 43.31 85 ILE A C 1
ATOM 683 O O . ILE A 1 85 ? -19.453 -14.662 37.693 1.00 43.31 85 ILE A O 1
ATOM 687 N N . SER A 1 86 ? -18.150 -16.467 37.551 1.00 43.09 86 SER A N 1
ATOM 688 C CA . SER A 1 86 ? -19.052 -17.573 37.163 1.00 43.09 86 SER A CA 1
ATOM 689 C C . SER A 1 86 ? -18.269 -18.620 36.372 1.00 43.09 86 SER A C 1
ATOM 691 O O . SER A 1 86 ? -17.781 -18.360 35.274 1.00 43.09 86 SER A O 1
ATOM 693 N N . GLU A 1 87 ? -18.141 -19.818 36.945 1.00 42.22 87 GLU A N 1
ATOM 694 C CA . GLU A 1 87 ? -17.602 -20.986 36.256 1.00 42.22 87 GLU A CA 1
ATOM 695 C C . GLU A 1 87 ? -18.471 -21.336 35.038 1.00 42.22 87 GLU A C 1
ATOM 697 O O . GLU A 1 87 ? -19.575 -21.851 35.196 1.00 42.22 87 GLU A O 1
ATOM 702 N N . ASP A 1 88 ? -17.956 -21.148 33.821 1.00 40.66 88 ASP A N 1
ATOM 703 C CA . ASP A 1 88 ? -18.286 -22.054 32.722 1.00 40.66 88 ASP A CA 1
ATOM 704 C C . ASP A 1 88 ? -17.086 -22.273 31.792 1.00 40.66 88 ASP A C 1
ATOM 706 O O . ASP A 1 88 ? -16.442 -21.363 31.263 1.00 40.66 88 ASP A O 1
ATOM 710 N N . LYS A 1 89 ? -16.747 -23.550 31.663 1.00 39.12 89 LYS A N 1
ATOM 711 C CA . LYS A 1 89 ? -15.576 -24.101 30.989 1.00 39.12 89 LYS A CA 1
ATOM 712 C C . LYS A 1 89 ? -15.824 -24.114 29.481 1.00 39.12 89 LYS A C 1
ATOM 714 O O . LYS A 1 89 ? -16.767 -24.772 29.060 1.00 39.12 89 LYS A O 1
ATOM 719 N N . LYS A 1 90 ? -14.900 -23.550 28.678 1.00 41.88 90 L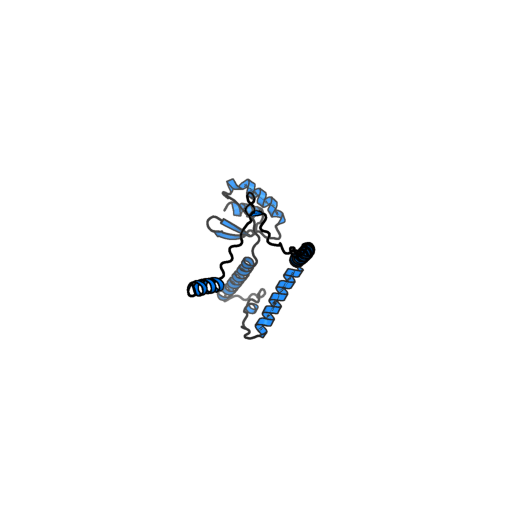YS A N 1
ATOM 720 C CA . LYS A 1 90 ? -14.279 -24.214 27.487 1.00 41.88 90 LYS A CA 1
ATOM 721 C C . LYS A 1 90 ? -13.499 -23.327 26.508 1.00 41.88 90 LYS A C 1
ATOM 723 O O . LYS A 1 90 ? -12.942 -23.866 25.560 1.00 41.88 90 LYS A O 1
ATOM 728 N N . HIS A 1 91 ? -13.355 -22.023 26.728 1.00 42.22 91 HIS A N 1
ATOM 729 C CA . HIS A 1 91 ? -12.513 -21.181 25.861 1.00 42.22 91 HIS A CA 1
ATOM 730 C C . HIS A 1 91 ? -11.414 -20.454 26.636 1.00 42.22 91 HIS A C 1
ATOM 732 O O . HIS A 1 91 ? -11.194 -19.258 26.454 1.00 42.22 91 HIS A O 1
ATOM 738 N N . HIS A 1 92 ? -10.685 -21.202 27.471 1.00 39.97 92 HIS A N 1
ATOM 739 C CA . HIS A 1 92 ? -9.412 -20.753 28.028 1.00 39.97 92 HIS A CA 1
ATOM 740 C C . HIS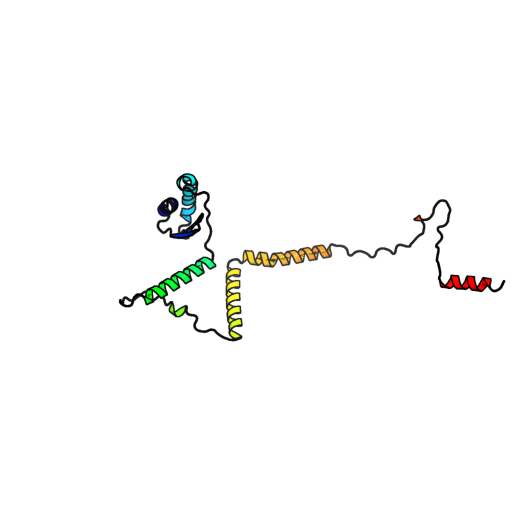 A 1 92 ? -8.391 -20.681 26.881 1.00 39.97 92 HIS A C 1
ATOM 742 O O . HIS A 1 92 ? -7.604 -21.588 26.642 1.00 39.97 92 HIS A O 1
ATOM 748 N N . PHE A 1 93 ? -8.480 -19.615 26.088 1.00 50.38 93 PHE A N 1
ATOM 749 C CA . PHE A 1 93 ? -7.415 -19.195 25.195 1.00 50.38 93 PHE A CA 1
ATOM 750 C C . PHE A 1 93 ? -6.229 -18.906 26.115 1.00 50.38 93 PHE A C 1
ATOM 752 O O . PHE A 1 93 ? -6.309 -18.002 26.946 1.00 50.38 93 PHE A O 1
ATOM 759 N N . ASP A 1 94 ? -5.209 -19.759 26.063 1.00 46.22 94 ASP A N 1
ATOM 760 C CA . ASP A 1 94 ? -4.036 -19.744 26.938 1.00 46.22 94 ASP A CA 1
ATOM 761 C C . ASP A 1 94 ? -3.158 -18.517 26.627 1.00 46.22 94 ASP A C 1
ATOM 763 O O . ASP A 1 94 ? -2.072 -18.594 26.060 1.00 46.22 94 ASP A O 1
ATOM 767 N N . VAL A 1 95 ? -3.656 -17.322 26.963 1.00 57.19 95 VAL A N 1
ATOM 768 C CA . VAL A 1 95 ? -2.895 -16.064 26.860 1.00 57.19 95 VAL A CA 1
ATOM 769 C C . VAL A 1 95 ? -1.677 -16.103 27.787 1.00 57.19 95 VAL A C 1
ATOM 771 O O . VAL A 1 95 ? -0.687 -15.419 27.539 1.00 57.19 95 VAL A O 1
ATOM 774 N N . SER A 1 96 ? -1.716 -16.955 28.813 1.00 50.72 96 SER A N 1
ATOM 775 C CA . SER A 1 96 ? -0.613 -17.282 29.714 1.00 50.72 96 SER A CA 1
ATOM 776 C C . SER A 1 96 ? 0.664 -17.675 28.961 1.00 50.72 96 SER A C 1
ATOM 778 O O . SER A 1 96 ? 1.758 -17.309 29.384 1.00 50.72 96 SER A O 1
ATOM 780 N N . GLU A 1 97 ? 0.542 -18.346 27.809 1.00 55.78 97 GLU A N 1
ATOM 781 C CA . GLU A 1 97 ? 1.688 -18.779 26.997 1.00 55.78 97 GLU A CA 1
ATOM 782 C C . GLU A 1 97 ? 2.335 -17.621 26.203 1.00 55.78 97 GLU A C 1
ATOM 784 O O . GLU A 1 97 ? 3.474 -17.723 25.750 1.00 55.78 97 GLU A O 1
ATOM 789 N N . LEU A 1 98 ? 1.652 -16.475 26.070 1.00 53.97 98 LEU A N 1
ATOM 790 C CA . LEU A 1 98 ? 2.185 -15.290 25.382 1.00 53.97 98 LEU A CA 1
ATOM 791 C C . LEU A 1 98 ? 3.053 -14.404 26.284 1.00 53.97 98 LEU A C 1
ATOM 793 O O . LEU A 1 98 ? 3.706 -13.477 25.791 1.00 53.97 98 LEU A O 1
ATOM 797 N N . ARG A 1 99 ? 3.103 -14.674 27.594 1.00 42.62 99 ARG A N 1
ATOM 798 C CA . ARG A 1 99 ? 4.060 -14.012 28.478 1.00 42.62 99 ARG A CA 1
ATOM 799 C C . ARG A 1 99 ? 5.418 -14.667 28.246 1.00 42.62 99 ARG A C 1
ATOM 801 O O . ARG A 1 99 ? 5.710 -15.729 28.782 1.00 42.62 99 ARG A O 1
ATOM 808 N N . TYR A 1 100 ? 6.259 -14.026 27.434 1.00 52.12 100 TYR A N 1
ATOM 809 C CA . TYR A 1 100 ? 7.682 -14.356 27.346 1.00 52.12 100 TYR A CA 1
ATOM 810 C C . TYR A 1 100 ? 8.333 -14.038 28.714 1.00 52.12 100 TYR A C 1
ATOM 812 O O . TYR A 1 100 ? 8.951 -13.005 28.958 1.00 52.12 100 TYR A O 1
ATOM 820 N N . GLU A 1 101 ? 8.145 -14.916 29.689 1.00 45.88 101 GLU A N 1
ATOM 821 C CA . GLU A 1 101 ? 8.935 -14.906 30.909 1.00 45.88 101 GLU A CA 1
ATOM 822 C C . GLU A 1 101 ? 10.154 -15.769 30.664 1.00 45.88 101 GLU A C 1
ATOM 824 O O . GLU A 1 101 ? 10.191 -16.946 30.990 1.00 45.88 101 GLU A O 1
ATOM 829 N N . THR A 1 102 ? 11.143 -15.190 29.994 1.00 53.56 102 THR A N 1
ATOM 830 C CA . THR A 1 102 ? 12.564 -15.440 30.263 1.00 53.56 102 THR A CA 1
ATOM 831 C C . THR A 1 102 ? 13.375 -14.603 29.293 1.00 53.56 102 THR A C 1
ATOM 833 O O . THR A 1 102 ? 13.539 -14.916 28.114 1.00 53.56 102 THR A O 1
ATOM 836 N N . ARG A 1 103 ? 13.928 -13.500 29.799 1.00 55.62 103 ARG A N 1
ATOM 837 C CA . ARG A 1 103 ? 14.960 -12.739 29.097 1.00 55.62 103 ARG A CA 1
ATOM 838 C C . ARG A 1 103 ? 16.225 -13.595 29.051 1.00 55.62 103 ARG A C 1
ATOM 840 O O . ARG A 1 103 ? 17.062 -13.519 29.941 1.00 55.62 103 ARG A O 1
ATOM 847 N N . LEU A 1 104 ? 16.331 -14.449 28.035 1.00 60.72 104 LEU A N 1
ATOM 848 C CA . LEU A 1 104 ? 17.516 -15.263 27.778 1.00 60.72 104 LEU A CA 1
ATOM 849 C C . LEU A 1 104 ? 18.720 -14.328 27.574 1.00 60.72 104 LEU A C 1
ATOM 851 O O . LEU A 1 104 ? 18.839 -13.658 26.551 1.00 60.72 104 LEU A O 1
ATOM 855 N N . GLN A 1 105 ? 19.595 -14.252 28.574 1.00 62.78 105 GLN A N 1
ATOM 856 C CA . GLN A 1 105 ? 20.807 -13.438 28.561 1.00 62.78 105 GLN A CA 1
ATOM 857 C C . GLN A 1 105 ? 21.979 -14.286 28.035 1.00 62.78 105 GLN A C 1
ATOM 859 O O . GLN A 1 105 ? 22.261 -15.350 28.579 1.00 62.78 105 GLN A O 1
ATOM 864 N N . GLY A 1 106 ? 22.666 -13.838 26.974 1.00 79.88 106 GLY A N 1
ATOM 865 C CA . GLY A 1 106 ? 23.932 -14.437 26.507 1.00 79.88 106 GLY A CA 1
ATOM 866 C C . GLY A 1 106 ? 24.062 -14.633 24.988 1.00 79.88 106 GLY A C 1
ATOM 867 O O . GLY A 1 106 ? 23.197 -14.242 24.215 1.00 79.88 106 GLY A O 1
ATOM 868 N N . TYR A 1 107 ? 25.151 -15.272 24.538 1.00 82.31 107 TYR A N 1
ATOM 869 C CA . TYR A 1 107 ? 25.454 -15.500 23.108 1.00 82.31 107 TYR A CA 1
ATOM 870 C C . TYR A 1 107 ? 24.451 -16.429 22.397 1.00 82.31 107 TYR A C 1
ATOM 872 O O . TYR A 1 107 ? 24.188 -16.279 21.202 1.00 82.31 107 TYR A O 1
ATOM 880 N N . SER A 1 108 ? 23.841 -17.366 23.135 1.00 75.94 108 SER A N 1
ATOM 881 C CA . SER A 1 108 ? 22.810 -18.266 22.594 1.00 75.94 108 SER A CA 1
ATOM 882 C C . SER A 1 108 ? 21.607 -17.492 22.029 1.00 75.94 108 SER A C 1
ATOM 884 O O . SER A 1 108 ? 21.063 -17.879 20.995 1.00 75.94 108 SER A O 1
ATOM 886 N N . TYR A 1 109 ? 21.272 -16.338 22.627 1.00 79.06 109 TYR A N 1
ATOM 887 C CA . TYR A 1 109 ? 20.232 -15.423 22.143 1.00 79.06 109 TYR A CA 1
ATOM 888 C C . TYR A 1 109 ? 20.496 -14.987 20.702 1.00 79.06 109 TYR A C 1
ATOM 890 O O . TYR A 1 109 ? 19.648 -15.165 19.832 1.00 79.06 109 TYR A O 1
ATOM 898 N N . TYR A 1 110 ? 21.705 -14.501 20.407 1.00 83.25 110 TYR A N 1
ATOM 899 C CA . TYR A 1 110 ? 22.051 -14.060 19.056 1.00 83.25 110 TYR A CA 1
ATOM 900 C C . TYR A 1 110 ? 21.944 -15.198 18.039 1.00 83.25 110 TYR A C 1
ATOM 902 O O . TYR A 1 110 ? 21.456 -14.972 16.936 1.00 83.25 110 TYR A O 1
ATOM 910 N N . ARG A 1 111 ? 22.313 -16.436 18.403 1.00 85.00 111 ARG A N 1
ATOM 911 C CA . ARG A 1 111 ? 22.141 -17.602 17.515 1.00 85.00 111 ARG A CA 1
ATOM 912 C C . ARG A 1 111 ? 20.672 -17.934 17.262 1.00 85.00 111 ARG A C 1
ATOM 914 O O . ARG A 1 111 ? 20.320 -18.247 16.125 1.00 85.00 111 ARG A O 1
ATOM 921 N N . GLN A 1 112 ? 19.824 -17.871 18.287 1.00 86.69 112 GLN A N 1
ATOM 922 C CA . GLN A 1 112 ? 18.382 -18.090 18.140 1.00 86.69 112 GLN A CA 1
ATOM 923 C C . GLN A 1 112 ? 17.745 -17.000 17.271 1.00 86.69 112 GLN A C 1
ATOM 925 O O . GLN A 1 112 ? 17.042 -17.320 16.313 1.00 86.69 112 GLN A O 1
ATOM 930 N N . HIS A 1 113 ? 18.067 -15.732 17.536 1.00 87.62 113 HIS A N 1
ATOM 931 C CA . HIS A 1 113 ? 17.601 -14.589 16.752 1.00 87.62 113 HIS A CA 1
ATOM 932 C C . HIS A 1 113 ? 18.057 -14.666 15.300 1.00 87.62 113 HIS A C 1
ATOM 934 O O . HIS A 1 113 ? 17.246 -14.488 14.393 1.00 87.62 113 HIS A O 1
ATOM 940 N N . PHE A 1 114 ? 19.325 -15.004 15.068 1.00 89.69 114 PHE A N 1
ATOM 941 C CA . PHE A 1 114 ? 19.856 -15.226 13.732 1.00 89.69 114 PHE A CA 1
ATOM 942 C C . PHE A 1 114 ? 19.090 -16.350 13.032 1.00 89.69 114 PHE A C 1
ATOM 944 O O . PHE A 1 114 ? 18.534 -16.134 11.961 1.00 89.69 114 PHE A O 1
ATOM 951 N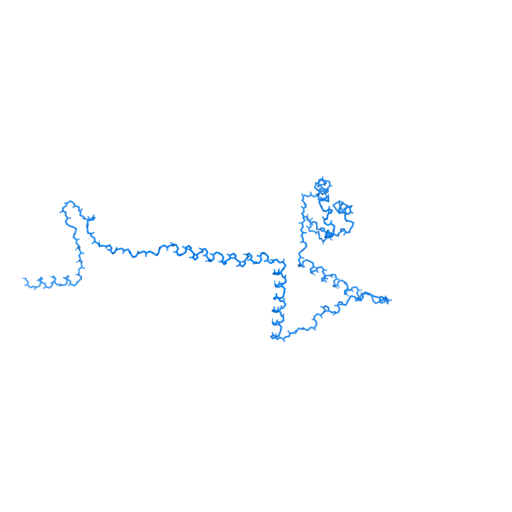 N . ARG A 1 115 ? 18.951 -17.527 13.655 1.00 87.81 115 ARG A N 1
ATOM 952 C CA . ARG A 1 115 ? 18.207 -18.647 13.058 1.00 87.81 115 ARG A CA 1
ATOM 953 C C . ARG A 1 115 ? 16.759 -18.268 12.729 1.00 87.81 115 ARG A C 1
ATOM 955 O O . ARG A 1 115 ? 16.302 -18.573 11.630 1.00 87.81 115 ARG A O 1
ATOM 962 N N . ALA A 1 116 ? 16.063 -17.577 13.630 1.00 90.06 116 ALA A N 1
ATOM 963 C CA . ALA A 1 116 ? 14.691 -17.120 13.414 1.00 90.06 116 ALA A CA 1
ATOM 964 C C . ALA A 1 116 ? 14.594 -16.097 12.267 1.00 90.06 116 ALA A C 1
ATOM 966 O O . ALA A 1 116 ? 13.725 -16.208 11.399 1.00 90.06 116 ALA A O 1
ATOM 967 N N . MET A 1 117 ? 15.518 -15.134 12.215 1.00 89.06 117 MET A N 1
ATOM 968 C CA . MET A 1 117 ? 15.577 -14.119 11.161 1.00 89.06 117 MET A CA 1
ATOM 969 C C . MET A 1 117 ? 15.872 -14.747 9.795 1.00 89.06 117 MET A C 1
ATOM 971 O O . MET A 1 117 ? 15.206 -14.418 8.812 1.00 89.06 117 MET A O 1
ATOM 975 N N . PHE A 1 118 ? 16.805 -15.700 9.740 1.00 90.00 118 PHE A N 1
ATOM 976 C CA . PHE A 1 118 ? 17.111 -16.456 8.529 1.00 90.00 118 PHE A CA 1
ATOM 977 C C . PHE A 1 118 ? 15.923 -17.298 8.088 1.00 90.00 118 PHE A C 1
ATOM 979 O O . PHE A 1 118 ? 15.545 -17.226 6.925 1.00 90.00 118 PHE A O 1
ATOM 986 N N . GLN A 1 119 ? 15.278 -18.032 8.994 1.00 87.56 119 GLN A N 1
ATOM 987 C CA . GLN A 1 119 ? 14.093 -18.823 8.662 1.00 87.56 119 GLN A CA 1
ATOM 988 C C . GLN A 1 119 ? 12.969 -17.945 8.092 1.00 87.56 119 GLN A C 1
ATOM 990 O O . GLN A 1 119 ? 12.371 -18.298 7.075 1.00 87.56 119 GLN A O 1
ATOM 995 N N . LYS A 1 120 ? 12.728 -16.766 8.680 1.00 89.62 120 LYS A N 1
ATOM 996 C CA . LYS A 1 120 ? 11.766 -15.785 8.156 1.00 89.62 120 LYS A CA 1
ATOM 997 C C . LYS A 1 120 ? 12.165 -15.286 6.764 1.00 89.62 120 LYS A C 1
ATOM 999 O O . LYS A 1 120 ? 11.323 -15.227 5.866 1.00 89.62 120 LYS A O 1
ATOM 1004 N N . ARG A 1 121 ? 13.446 -14.959 6.562 1.00 83.94 121 ARG A N 1
ATOM 1005 C CA . ARG A 1 121 ? 13.973 -14.503 5.266 1.00 83.94 121 ARG A CA 1
ATOM 1006 C C . ARG A 1 121 ? 13.866 -15.596 4.202 1.00 83.94 121 ARG A C 1
ATOM 1008 O O . ARG A 1 121 ? 13.429 -15.304 3.095 1.00 83.94 121 ARG A O 1
ATOM 1015 N N . PHE A 1 122 ? 14.181 -16.843 4.545 1.00 83.38 122 PHE A N 1
ATOM 1016 C CA . PHE A 1 122 ? 14.059 -17.998 3.657 1.00 83.38 122 PHE A CA 1
ATOM 1017 C C . PHE A 1 122 ? 12.604 -18.315 3.307 1.00 83.38 122 PHE A C 1
ATOM 1019 O O . PHE A 1 122 ? 12.304 -18.572 2.144 1.00 83.38 122 PHE A O 1
ATOM 1026 N N . ALA A 1 123 ? 11.678 -18.246 4.265 1.00 85.81 123 ALA A N 1
ATOM 1027 C CA . ALA A 1 123 ? 10.253 -18.408 3.981 1.00 85.81 123 ALA A CA 1
ATOM 1028 C C . ALA A 1 123 ? 9.747 -17.332 3.000 1.00 85.81 123 ALA A C 1
ATOM 1030 O O . ALA A 1 123 ? 9.024 -17.643 2.051 1.00 85.81 123 ALA A O 1
ATOM 1031 N N . TYR A 1 124 ? 10.184 -16.077 3.170 1.00 81.38 124 TYR A N 1
ATOM 1032 C CA . TYR A 1 124 ? 9.888 -14.999 2.223 1.00 81.38 124 TYR A CA 1
ATOM 1033 C C . TYR A 1 124 ? 10.517 -15.250 0.840 1.00 81.38 124 TYR A C 1
ATOM 1035 O O . TYR A 1 124 ? 9.825 -15.144 -0.175 1.00 81.38 124 TYR A O 1
ATOM 1043 N N . PHE A 1 125 ? 11.791 -15.656 0.804 1.00 79.38 125 PHE A N 1
ATOM 1044 C CA . PHE A 1 125 ? 12.519 -16.037 -0.411 1.00 79.38 125 PHE A CA 1
ATOM 1045 C C . PHE A 1 125 ? 11.779 -17.136 -1.183 1.00 79.38 125 PHE A C 1
ATOM 1047 O O . PHE A 1 125 ? 11.528 -16.997 -2.378 1.00 79.38 125 PHE A O 1
ATOM 1054 N N . PHE A 1 126 ? 11.348 -18.205 -0.508 1.00 78.69 126 PHE A N 1
ATOM 1055 C CA . PHE A 1 126 ? 10.671 -19.321 -1.164 1.00 78.69 126 PHE A CA 1
ATOM 1056 C C . PHE A 1 126 ? 9.245 -18.991 -1.617 1.00 78.69 126 PHE A C 1
ATOM 1058 O O . PHE A 1 126 ? 8.769 -19.622 -2.560 1.00 78.69 126 PHE A O 1
ATOM 1065 N N . ARG A 1 127 ? 8.578 -17.999 -1.010 1.00 82.19 127 ARG A N 1
ATOM 1066 C CA . ARG A 1 127 ? 7.269 -17.512 -1.479 1.00 82.19 127 ARG A CA 1
ATOM 1067 C C . ARG A 1 127 ? 7.378 -16.670 -2.752 1.00 82.19 127 ARG A C 1
ATOM 1069 O O . ARG A 1 127 ? 6.442 -16.627 -3.544 1.00 82.19 127 ARG A O 1
ATOM 1076 N N . LYS A 1 128 ? 8.499 -15.974 -2.947 1.00 83.00 128 LYS A N 1
ATOM 1077 C CA . LYS A 1 128 ? 8.727 -15.049 -4.070 1.00 83.00 128 LYS A CA 1
ATOM 1078 C C . LYS A 1 128 ? 10.011 -15.401 -4.838 1.00 83.00 128 LYS A C 1
ATOM 1080 O O . LYS A 1 128 ? 10.760 -14.505 -5.218 1.00 83.00 128 LYS A O 1
ATOM 1085 N N . ARG A 1 129 ? 10.240 -16.704 -5.093 1.00 79.38 129 ARG A N 1
ATOM 1086 C CA . ARG A 1 129 ? 11.472 -17.237 -5.725 1.00 79.38 129 ARG A CA 1
ATOM 1087 C C . ARG A 1 129 ? 11.849 -16.485 -6.998 1.00 79.38 129 ARG A C 1
ATOM 1089 O O . ARG A 1 129 ? 13.003 -16.124 -7.164 1.00 79.38 129 ARG A O 1
ATOM 1096 N N . THR A 1 130 ? 10.879 -16.211 -7.866 1.00 83.38 130 THR A N 1
ATOM 1097 C CA . THR A 1 130 ? 11.104 -15.542 -9.155 1.00 83.38 130 THR A CA 1
ATOM 1098 C C . THR A 1 130 ? 11.667 -14.133 -8.989 1.00 83.38 130 THR A C 1
ATOM 1100 O O . THR A 1 130 ? 12.606 -13.769 -9.686 1.00 83.38 130 THR A O 1
ATOM 1103 N N . PHE A 1 131 ? 11.133 -13.359 -8.038 1.00 85.69 131 PHE A N 1
ATOM 1104 C CA . PHE A 1 131 ? 11.579 -11.987 -7.794 1.00 85.69 131 PHE A CA 1
ATOM 1105 C C . PHE A 1 131 ? 12.983 -11.965 -7.191 1.00 85.69 131 PHE A C 1
ATOM 1107 O O . PHE A 1 131 ? 13.842 -11.231 -7.662 1.00 85.69 131 PHE A O 1
ATOM 1114 N N . PHE A 1 132 ? 13.238 -12.829 -6.204 1.00 84.38 132 PHE A N 1
ATOM 1115 C CA . PHE A 1 132 ? 14.560 -12.909 -5.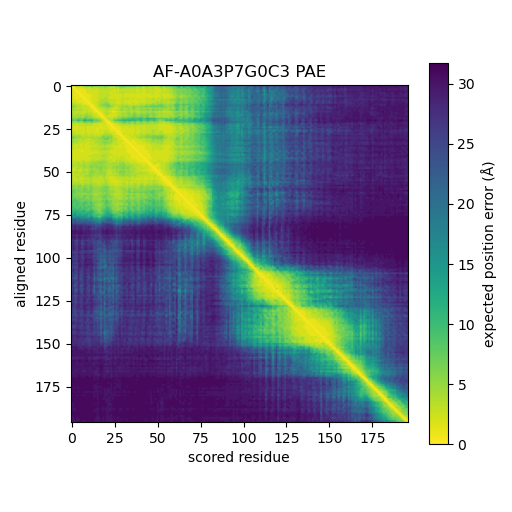592 1.00 84.38 132 PHE A CA 1
ATOM 1116 C C . PHE A 1 132 ? 15.629 -13.362 -6.590 1.00 84.38 132 PHE A C 1
ATOM 1118 O O . PHE A 1 132 ? 16.721 -12.809 -6.614 1.00 84.38 132 PHE A O 1
ATOM 1125 N N . LEU A 1 133 ? 15.337 -14.374 -7.413 1.00 84.94 133 LEU A N 1
ATOM 1126 C CA . LEU A 1 133 ? 16.289 -14.835 -8.422 1.00 84.94 133 LEU A CA 1
ATOM 1127 C C . LEU A 1 133 ? 16.594 -13.737 -9.438 1.00 84.94 133 LEU A C 1
ATOM 1129 O O . LEU A 1 133 ? 17.744 -13.592 -9.825 1.00 84.94 133 LEU A O 1
ATOM 1133 N N . LEU A 1 134 ? 15.604 -12.933 -9.824 1.00 89.00 134 LEU A N 1
ATOM 1134 C CA . LEU A 1 134 ? 15.822 -11.792 -10.708 1.00 89.00 134 LEU A CA 1
ATOM 1135 C C . LEU A 1 134 ? 16.683 -10.709 -10.038 1.00 89.00 134 LEU A C 1
ATOM 1137 O O . LEU A 1 134 ? 17.610 -10.209 -10.664 1.00 89.00 134 LEU A O 1
ATOM 1141 N N . GLU A 1 135 ? 16.448 -10.410 -8.759 1.00 88.50 135 GLU A N 1
ATOM 1142 C CA . GLU A 1 135 ? 17.257 -9.472 -7.963 1.00 88.50 135 GLU A CA 1
ATOM 1143 C C . GLU A 1 135 ? 18.697 -9.973 -7.738 1.00 88.50 135 GLU A C 1
ATOM 1145 O O . GLU A 1 135 ? 19.630 -9.176 -7.709 1.00 88.50 135 GLU A O 1
ATOM 1150 N N . LEU A 1 136 ? 18.897 -11.292 -7.640 1.00 87.94 136 LEU A N 1
ATOM 1151 C CA . LEU A 1 136 ? 20.216 -11.927 -7.554 1.00 87.94 136 LEU A CA 1
ATOM 1152 C C . LEU A 1 136 ? 20.940 -11.955 -8.909 1.00 87.94 136 LEU A C 1
ATOM 1154 O O . LEU A 1 136 ? 22.149 -11.738 -8.974 1.00 87.94 136 LEU A O 1
ATOM 1158 N N . LEU A 1 137 ? 20.216 -12.248 -9.990 1.00 92.44 137 LEU A N 1
ATOM 1159 C CA . LEU A 1 137 ? 20.785 -12.381 -11.331 1.00 92.44 137 LEU A CA 1
ATOM 1160 C C . LEU A 1 137 ? 21.058 -11.029 -11.983 1.00 92.44 137 LEU A C 1
ATOM 1162 O O . LEU A 1 137 ? 22.033 -10.916 -12.716 1.00 92.44 137 LEU A O 1
ATOM 1166 N N . PHE A 1 138 ? 20.256 -10.003 -11.706 1.00 94.12 138 PHE A N 1
ATOM 1167 C CA . PHE A 1 138 ? 20.442 -8.660 -12.255 1.00 94.12 138 PHE A CA 1
ATOM 1168 C C . PHE A 1 138 ? 21.871 -8.113 -12.066 1.00 94.12 138 PHE A C 1
ATOM 1170 O O . PHE A 1 138 ? 22.516 -7.828 -13.075 1.00 94.12 138 PHE A O 1
ATOM 1177 N N . PRO A 1 139 ? 22.436 -8.034 -10.842 1.00 95.62 139 PRO A N 1
ATOM 1178 C CA . PRO A 1 139 ? 23.809 -7.574 -10.662 1.00 95.62 139 PRO A CA 1
ATOM 1179 C C . PRO A 1 139 ? 24.824 -8.514 -11.321 1.00 95.62 139 PRO A C 1
ATOM 1181 O O . PRO A 1 139 ? 25.810 -8.036 -11.869 1.00 95.62 139 PRO A O 1
ATOM 1184 N N . ALA A 1 140 ? 24.585 -9.830 -11.336 1.00 95.50 140 ALA A N 1
ATOM 1185 C CA . ALA A 1 140 ? 25.478 -10.775 -12.009 1.00 95.50 140 ALA A CA 1
ATOM 1186 C C . ALA A 1 140 ? 25.530 -10.531 -13.528 1.00 95.50 140 ALA A C 1
ATOM 1188 O O . ALA A 1 140 ? 26.611 -10.488 -14.109 1.00 95.50 140 ALA A O 1
ATOM 1189 N N . ILE A 1 141 ? 24.378 -10.300 -14.159 1.00 96.12 141 ILE A N 1
ATOM 1190 C CA . ILE A 1 141 ? 24.272 -9.990 -15.588 1.00 96.12 141 ILE A CA 1
ATOM 1191 C C . ILE A 1 141 ? 24.907 -8.629 -15.882 1.00 96.12 141 ILE A C 1
ATOM 1193 O O . ILE A 1 141 ? 25.703 -8.524 -16.811 1.00 96.12 141 ILE A O 1
ATOM 1197 N N . CYS A 1 142 ? 24.630 -7.602 -15.071 1.00 96.56 142 CYS A N 1
ATOM 1198 C CA . CYS A 1 142 ? 25.279 -6.297 -15.208 1.00 96.56 142 CYS A CA 1
ATOM 1199 C C . CYS A 1 142 ? 26.807 -6.407 -15.122 1.00 96.56 142 CYS A C 1
ATOM 1201 O O . CYS A 1 142 ? 27.503 -5.806 -15.935 1.00 96.56 142 CYS A O 1
ATOM 1203 N N . MET A 1 143 ? 27.336 -7.200 -14.185 1.00 96.06 143 MET A N 1
ATOM 1204 C CA . MET A 1 143 ? 28.779 -7.414 -14.043 1.00 96.06 143 MET A CA 1
ATOM 1205 C C . MET A 1 143 ? 29.385 -8.138 -15.249 1.00 96.06 143 MET A C 1
ATOM 1207 O O . MET A 1 143 ? 30.477 -7.775 -15.680 1.00 96.06 143 MET A O 1
ATOM 1211 N N . LEU A 1 144 ? 28.681 -9.118 -15.822 1.00 96.31 144 LEU A N 1
ATOM 1212 C CA . LEU A 1 144 ? 29.120 -9.791 -17.047 1.00 96.31 144 LEU A CA 1
ATOM 1213 C C . LEU A 1 144 ? 29.133 -8.833 -18.245 1.00 96.31 144 LEU A C 1
ATOM 1215 O O . LEU A 1 144 ? 30.128 -8.776 -18.960 1.00 96.31 144 LEU A O 1
ATOM 1219 N N . LEU A 1 145 ? 28.084 -8.023 -18.418 1.00 96.12 145 LEU A N 1
ATOM 1220 C CA . LEU A 1 145 ? 28.007 -7.031 -19.496 1.00 96.12 145 LEU A CA 1
ATOM 1221 C C . LEU A 1 145 ? 29.092 -5.956 -19.377 1.00 96.12 145 LEU A C 1
ATOM 1223 O O . LEU A 1 145 ? 29.710 -5.593 -20.375 1.00 96.12 145 LEU A O 1
ATOM 1227 N N . ILE A 1 146 ? 29.351 -5.459 -18.162 1.00 95.00 146 ILE A N 1
ATOM 1228 C CA . ILE A 1 146 ? 30.440 -4.504 -17.917 1.00 95.00 146 ILE A CA 1
ATOM 1229 C C . ILE A 1 146 ? 31.783 -5.152 -18.247 1.00 95.00 146 ILE A C 1
ATOM 1231 O O . ILE A 1 146 ? 32.609 -4.519 -18.895 1.00 95.00 146 ILE A O 1
ATOM 1235 N N . MET A 1 147 ? 31.999 -6.407 -17.846 1.00 94.31 147 MET A N 1
ATOM 1236 C CA . MET A 1 147 ? 33.238 -7.117 -18.155 1.00 94.31 147 MET A CA 1
ATOM 1237 C C . MET A 1 147 ? 33.439 -7.275 -19.669 1.00 94.31 147 MET A C 1
ATOM 1239 O O . MET A 1 147 ? 34.529 -6.994 -20.164 1.00 94.31 147 MET A O 1
ATOM 1243 N N . GLU A 1 148 ? 32.400 -7.650 -20.420 1.00 93.31 148 GLU A N 1
ATOM 1244 C CA . GLU A 1 148 ? 32.473 -7.718 -21.886 1.00 93.31 148 GLU A CA 1
ATOM 1245 C C . GLU A 1 148 ? 32.748 -6.347 -22.519 1.00 93.31 148 GLU A C 1
ATOM 1247 O O . GLU A 1 148 ? 33.619 -6.226 -23.382 1.00 93.31 148 GLU A O 1
ATOM 1252 N N . ALA A 1 149 ? 32.076 -5.293 -22.050 1.00 92.31 149 ALA A N 1
ATOM 1253 C CA . ALA A 1 149 ? 32.312 -3.931 -22.522 1.00 92.31 149 ALA A CA 1
ATOM 1254 C C . ALA A 1 149 ? 33.747 -3.458 -22.225 1.00 92.31 149 ALA A C 1
ATOM 1256 O O . ALA A 1 149 ? 34.390 -2.857 -23.086 1.00 92.31 149 ALA A O 1
ATOM 1257 N N . CYS A 1 150 ? 34.281 -3.772 -21.041 1.00 90.06 150 CYS A N 1
ATOM 1258 C CA . CYS A 1 150 ? 35.662 -3.464 -20.669 1.00 90.06 150 CYS A CA 1
ATOM 1259 C C . CYS A 1 150 ? 36.677 -4.190 -21.558 1.00 90.06 150 CYS A C 1
ATOM 1261 O O . CYS A 1 150 ? 37.699 -3.600 -21.896 1.00 90.06 150 CYS A O 1
ATOM 1263 N N . MET A 1 151 ? 36.398 -5.433 -21.961 1.00 87.06 151 MET A N 1
ATOM 1264 C CA . MET A 1 151 ? 37.259 -6.181 -22.886 1.00 87.06 151 MET A CA 1
ATOM 1265 C C . MET A 1 151 ? 37.186 -5.649 -24.325 1.00 87.06 151 MET A C 1
ATOM 1267 O O . MET A 1 151 ? 38.136 -5.824 -25.087 1.00 87.06 151 MET A O 1
ATOM 1271 N N . MET A 1 152 ? 36.089 -4.985 -24.705 1.00 88.19 152 MET A N 1
ATOM 1272 C CA . MET A 1 152 ? 35.933 -4.384 -26.033 1.00 88.19 152 MET A CA 1
ATOM 1273 C C . MET A 1 152 ? 36.690 -3.054 -26.180 1.00 88.19 152 MET A C 1
ATOM 1275 O O . MET A 1 152 ? 37.115 -2.715 -27.286 1.00 88.19 152 MET A O 1
ATOM 1279 N N . ILE A 1 153 ? 36.857 -2.288 -25.094 1.00 84.56 153 ILE A N 1
ATOM 1280 C CA . ILE A 1 153 ? 37.549 -0.994 -25.133 1.00 84.56 153 ILE A CA 1
ATOM 1281 C C . ILE A 1 153 ? 39.046 -1.241 -25.375 1.00 84.56 153 ILE A C 1
ATOM 1283 O O . ILE A 1 153 ? 39.724 -1.811 -24.516 1.00 84.56 153 ILE A O 1
ATOM 1287 N N . PRO A 1 154 ? 39.603 -0.802 -26.520 1.00 81.00 154 PRO A N 1
ATOM 1288 C CA . PRO A 1 154 ? 41.018 -0.972 -26.783 1.00 81.00 154 PRO A CA 1
ATOM 1289 C C . PRO A 1 154 ? 41.816 -0.135 -25.785 1.00 81.00 154 PRO A C 1
ATOM 1291 O O . PRO A 1 154 ? 41.596 1.070 -25.644 1.00 81.00 154 PRO A O 1
ATOM 1294 N N . VAL A 1 155 ? 42.764 -0.781 -25.108 1.00 78.81 155 VAL A N 1
ATOM 1295 C CA . VAL A 1 155 ? 43.714 -0.102 -24.225 1.00 78.81 155 VAL A CA 1
ATOM 1296 C C . VAL A 1 155 ? 44.395 1.021 -25.022 1.00 78.81 155 VAL A C 1
ATOM 1298 O O . VAL A 1 155 ? 44.837 0.759 -26.149 1.00 78.81 155 VAL A O 1
ATOM 1301 N N . PRO A 1 156 ? 44.473 2.262 -24.495 1.00 76.31 156 PRO A N 1
ATOM 1302 C CA . PRO A 1 156 ? 45.142 3.362 -25.175 1.00 76.31 156 PRO A CA 1
ATOM 1303 C C . PRO A 1 156 ? 46.555 2.936 -25.562 1.00 76.31 156 PRO A C 1
ATOM 1305 O O . PRO A 1 156 ? 47.386 2.642 -24.704 1.00 76.31 156 PRO A O 1
ATOM 1308 N N . LYS A 1 157 ? 46.816 2.850 -26.868 1.00 75.88 157 LYS A N 1
ATOM 1309 C CA . LYS A 1 157 ? 48.159 2.563 -27.367 1.00 75.88 157 LYS A CA 1
ATOM 1310 C C . LYS A 1 157 ? 49.057 3.736 -26.993 1.00 75.88 157 LYS A C 1
ATOM 1312 O O . LYS A 1 157 ? 48.629 4.887 -27.097 1.00 75.88 157 LYS A O 1
ATOM 1317 N N . GLU A 1 158 ? 50.281 3.438 -26.565 1.00 79.81 158 GLU A N 1
ATOM 1318 C CA . GLU A 1 158 ? 51.282 4.461 -26.270 1.00 79.81 158 GLU A CA 1
ATOM 1319 C C . GLU A 1 158 ? 51.379 5.432 -27.453 1.00 79.81 158 GLU A C 1
ATOM 1321 O O . GLU A 1 158 ? 51.577 5.021 -28.600 1.00 79.81 158 GLU A O 1
ATOM 1326 N N . GLN A 1 159 ? 51.163 6.724 -27.193 1.00 74.50 159 GLN A N 1
ATOM 1327 C CA . GLN A 1 159 ? 51.265 7.736 -28.236 1.00 74.50 159 GLN A CA 1
ATOM 1328 C C . GLN A 1 159 ? 52.723 7.797 -28.706 1.00 74.50 159 GLN A C 1
ATOM 1330 O O . GLN A 1 159 ? 53.623 7.866 -27.862 1.00 74.50 159 GLN A O 1
ATOM 1335 N N . PRO A 1 160 ? 52.991 7.785 -30.025 1.00 79.38 160 PRO A N 1
ATOM 1336 C CA . PRO A 1 160 ? 54.353 7.919 -30.510 1.00 79.38 160 PRO A CA 1
ATOM 1337 C C . PRO A 1 160 ? 54.922 9.241 -29.996 1.00 79.38 160 PRO A C 1
ATOM 1339 O O . PRO A 1 160 ? 54.288 10.291 -30.114 1.00 79.38 160 PRO A O 1
ATOM 1342 N N . LYS A 1 161 ? 56.109 9.166 -29.388 1.00 78.88 161 LYS A N 1
ATOM 1343 C CA . LYS A 1 161 ? 56.814 10.305 -28.796 1.00 78.88 161 LYS A CA 1
ATOM 1344 C C . LYS A 1 161 ? 56.882 11.441 -29.813 1.00 78.88 161 LYS A C 1
ATOM 1346 O O . LYS A 1 161 ? 57.625 11.339 -30.784 1.00 78.88 161 LYS A O 1
ATOM 1351 N N . LEU A 1 162 ? 56.117 12.507 -29.582 1.00 79.88 162 LEU A N 1
ATOM 1352 C CA . LEU A 1 162 ? 56.077 13.660 -30.472 1.00 79.88 162 LEU A CA 1
ATOM 1353 C C . LEU A 1 162 ? 57.428 14.390 -30.393 1.00 79.88 162 LEU A C 1
ATOM 1355 O O . LEU A 1 162 ? 57.767 14.918 -29.328 1.00 79.88 162 LEU A O 1
ATOM 1359 N N . PRO A 1 16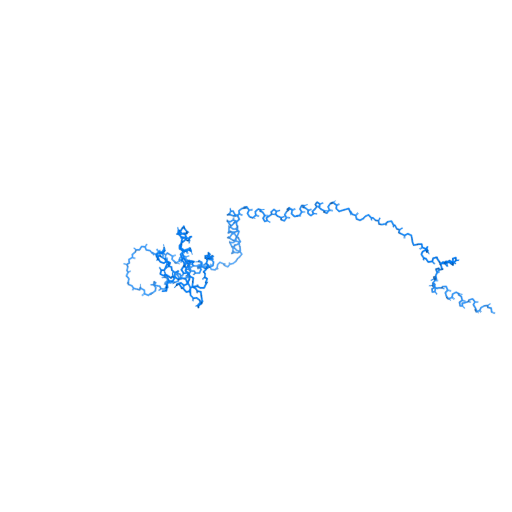3 ? 58.235 14.413 -31.469 1.00 76.69 163 PRO A N 1
ATOM 1360 C CA . PRO A 1 163 ? 59.439 15.225 -31.483 1.00 76.69 163 PRO A CA 1
ATOM 1361 C C . PRO A 1 163 ? 59.028 16.702 -31.515 1.00 76.69 163 PRO A C 1
ATOM 1363 O O . PRO A 1 163 ? 58.313 17.132 -32.417 1.00 76.69 163 PRO A O 1
ATOM 1366 N N . ILE A 1 164 ? 59.472 17.483 -30.527 1.00 75.56 164 ILE A N 1
ATOM 1367 C CA . ILE A 1 164 ? 59.319 18.943 -30.539 1.00 75.56 164 ILE A CA 1
ATOM 1368 C C . ILE A 1 164 ? 60.109 19.483 -31.735 1.00 75.56 164 ILE A C 1
ATOM 1370 O O . ILE A 1 164 ? 61.335 19.383 -31.764 1.00 75.56 164 ILE A O 1
ATOM 1374 N N . ASN A 1 165 ? 59.411 20.039 -32.725 1.00 73.56 165 ASN A N 1
ATOM 1375 C CA . ASN A 1 165 ? 60.010 20.765 -33.837 1.00 73.56 165 ASN A CA 1
ATOM 1376 C C . ASN A 1 165 ? 59.564 22.236 -33.805 1.00 73.56 165 ASN A C 1
ATOM 1378 O O . ASN A 1 165 ? 58.458 22.571 -33.390 1.00 73.56 165 ASN A O 1
ATOM 1382 N N . PHE A 1 166 ? 60.447 23.136 -34.234 1.00 73.06 166 PHE A N 1
ATOM 1383 C CA . PHE A 1 166 ? 60.196 24.583 -34.215 1.00 73.06 166 PHE A CA 1
ATOM 1384 C C . PHE A 1 166 ? 59.488 25.090 -35.479 1.00 73.06 166 PHE A C 1
ATOM 1386 O O . PHE A 1 166 ? 59.391 26.295 -35.681 1.00 73.06 166 PHE A O 1
ATOM 1393 N N . GLN A 1 167 ? 58.972 24.182 -36.316 1.00 71.12 167 GLN A N 1
ATOM 1394 C CA . GLN A 1 167 ? 58.269 24.509 -37.563 1.00 71.12 167 GLN A CA 1
ATOM 1395 C C . GLN A 1 167 ? 57.171 25.579 -37.392 1.00 71.12 167 GLN A C 1
ATOM 1397 O O . GLN A 1 167 ? 57.130 26.493 -38.212 1.00 71.12 167 GLN A O 1
ATOM 1402 N N . PRO A 1 168 ? 56.343 25.571 -36.323 1.00 73.94 168 PRO A N 1
ATOM 1403 C CA . PRO A 1 168 ? 55.322 26.606 -36.129 1.00 73.94 168 PRO A CA 1
ATOM 1404 C C . PRO A 1 168 ? 55.881 28.011 -35.865 1.00 73.94 168 PRO A C 1
ATOM 1406 O O . PRO A 1 168 ? 55.159 28.991 -36.005 1.00 73.94 168 PRO A O 1
ATOM 1409 N N . TYR A 1 169 ? 57.145 28.116 -35.451 1.00 70.38 169 TYR A N 1
ATOM 1410 C CA . TYR A 1 169 ? 57.797 29.377 -35.094 1.00 70.38 169 TYR A CA 1
ATOM 1411 C C . TYR A 1 169 ? 58.638 29.953 -36.241 1.00 70.38 169 TYR A C 1
ATOM 1413 O O . TYR A 1 169 ? 59.318 30.960 -36.053 1.00 70.38 169 TYR A O 1
ATOM 1421 N N . TYR A 1 170 ? 58.595 29.335 -37.426 1.00 66.38 170 TYR A N 1
ATOM 1422 C CA . TYR A 1 170 ? 59.286 29.817 -38.616 1.00 66.38 170 TYR A CA 1
ATOM 1423 C C . TYR A 1 170 ? 58.430 30.877 -39.320 1.00 66.38 170 TYR A C 1
ATOM 1425 O O . TYR A 1 170 ? 57.424 30.555 -39.950 1.00 66.38 170 TYR A O 1
ATOM 1433 N N . SER A 1 171 ? 58.811 32.151 -39.221 1.00 71.38 171 SER A N 1
ATOM 1434 C CA . SER A 1 171 ? 58.141 33.242 -39.938 1.00 71.38 171 SER A CA 1
ATOM 1435 C C . SER A 1 171 ? 59.139 33.966 -40.836 1.00 71.38 171 SER A C 1
ATOM 1437 O O . SER A 1 171 ? 60.115 34.545 -40.363 1.00 71.38 171 SER A O 1
ATOM 1439 N N . GLY A 1 172 ? 58.895 33.924 -42.149 1.00 66.75 172 GLY A N 1
ATOM 1440 C CA . GLY A 1 172 ? 59.540 34.810 -43.124 1.00 66.75 172 GLY A CA 1
ATOM 1441 C C . GLY A 1 172 ? 61.070 34.756 -43.167 1.00 66.75 172 GLY A C 1
ATOM 1442 O O . GLY A 1 172 ? 61.694 35.808 -43.220 1.00 66.75 172 GLY A O 1
ATOM 1443 N N . ALA A 1 173 ? 61.657 33.551 -43.156 1.00 66.69 173 ALA A N 1
ATOM 1444 C CA . ALA A 1 173 ? 63.107 33.300 -43.224 1.00 66.69 173 ALA A CA 1
ATOM 1445 C C . ALA A 1 173 ? 63.923 33.698 -41.978 1.00 66.69 173 ALA A C 1
ATOM 1447 O O . ALA A 1 173 ? 65.150 33.749 -42.037 1.00 66.69 173 ALA A O 1
ATOM 1448 N N . THR A 1 174 ? 63.264 33.942 -40.841 1.00 62.34 174 THR A N 1
ATOM 1449 C CA . THR A 1 174 ? 63.958 34.066 -39.551 1.00 62.34 174 THR A CA 1
ATOM 1450 C C . THR A 1 174 ? 63.945 32.733 -38.807 1.00 62.34 174 THR A C 1
ATOM 1452 O O . THR A 1 174 ? 62.881 32.177 -38.529 1.00 62.34 174 THR A O 1
ATOM 1455 N N . ASP A 1 175 ? 65.135 32.206 -38.506 1.00 69.06 175 ASP A N 1
ATOM 1456 C CA . ASP A 1 175 ? 65.285 30.977 -37.731 1.00 69.06 175 ASP A CA 1
ATOM 1457 C C . ASP A 1 175 ? 64.752 31.177 -36.302 1.00 69.06 175 ASP A C 1
ATOM 1459 O O . ASP A 1 175 ? 65.042 32.171 -35.629 1.00 69.06 175 ASP A O 1
ATOM 1463 N N . ALA A 1 176 ? 63.952 30.219 -35.828 1.00 66.81 176 ALA A N 1
ATOM 1464 C CA . ALA A 1 176 ? 63.446 30.217 -34.463 1.00 66.81 176 ALA A CA 1
ATOM 1465 C C . ALA A 1 176 ? 64.593 29.913 -33.488 1.00 66.81 176 ALA A C 1
ATOM 1467 O O . ALA A 1 176 ? 65.074 28.783 -33.390 1.00 66.81 176 ALA A O 1
ATOM 1468 N N . ASN A 1 177 ? 65.029 30.933 -32.754 1.00 69.50 177 ASN A N 1
ATOM 1469 C CA . ASN A 1 177 ? 66.143 30.816 -31.821 1.00 69.50 177 ASN A CA 1
ATOM 1470 C C . ASN A 1 177 ? 65.685 30.248 -30.472 1.00 69.50 177 ASN A C 1
ATOM 1472 O O . ASN A 1 177 ? 64.740 30.741 -29.852 1.00 69.50 177 ASN A O 1
ATOM 1476 N N . ILE A 1 178 ? 66.403 29.241 -29.974 1.00 69.81 178 ILE A N 1
ATOM 1477 C CA . ILE A 1 178 ? 66.208 28.719 -28.620 1.00 69.81 178 ILE A CA 1
ATOM 1478 C C . ILE A 1 178 ? 67.026 29.580 -27.657 1.00 69.81 178 ILE A C 1
ATOM 1480 O O . ILE A 1 178 ? 68.241 29.428 -27.538 1.00 69.81 178 ILE A O 1
ATOM 1484 N N . ASN A 1 179 ? 66.356 30.468 -26.927 1.00 70.12 179 ASN A N 1
ATOM 1485 C CA . ASN A 1 179 ? 67.002 31.244 -25.870 1.00 70.12 179 ASN A CA 1
ATOM 1486 C C . ASN A 1 179 ? 67.196 30.381 -24.617 1.00 70.12 179 ASN A C 1
ATOM 1488 O O . ASN A 1 179 ? 66.375 30.382 -23.698 1.00 70.12 179 ASN A O 1
ATOM 1492 N N . VAL A 1 180 ? 68.304 29.641 -24.565 1.00 73.94 180 VAL A N 1
ATOM 1493 C CA . VAL A 1 180 ? 68.705 28.882 -23.374 1.00 73.94 180 VAL A CA 1
ATOM 1494 C C . VAL A 1 180 ? 69.462 29.807 -22.425 1.00 73.94 180 VAL A C 1
ATOM 1496 O O . VAL A 1 180 ? 70.664 30.031 -22.563 1.00 73.94 180 VAL A O 1
ATOM 1499 N N . ARG A 1 181 ? 68.767 30.350 -21.422 1.00 71.75 181 ARG A N 1
ATOM 1500 C CA . ARG A 1 181 ? 69.424 31.102 -20.348 1.00 71.75 181 ARG A CA 1
ATOM 1501 C C . ARG A 1 181 ? 70.065 30.120 -19.368 1.00 71.75 181 ARG A C 1
ATOM 1503 O O . ARG A 1 181 ? 69.402 29.586 -18.484 1.00 71.75 181 ARG A O 1
ATOM 1510 N N . ASN A 1 182 ? 71.362 29.880 -19.525 1.00 74.19 182 ASN A N 1
ATOM 1511 C CA . ASN A 1 182 ? 72.125 29.040 -18.609 1.00 74.19 182 ASN A CA 1
ATOM 1512 C C . ASN A 1 182 ? 72.748 29.896 -17.496 1.00 74.19 182 ASN A C 1
ATOM 1514 O O . ASN A 1 182 ? 73.639 30.705 -17.752 1.00 74.19 182 ASN A O 1
ATOM 1518 N N . ILE A 1 183 ? 72.306 29.686 -16.253 1.00 73.94 183 ILE A N 1
ATOM 1519 C CA . ILE A 1 183 ? 72.803 30.423 -15.079 1.00 73.94 183 ILE A CA 1
ATOM 1520 C C . ILE A 1 183 ? 74.324 30.259 -14.923 1.00 73.94 183 ILE A C 1
ATOM 1522 O O . ILE A 1 183 ? 75.000 31.220 -14.571 1.00 73.94 183 ILE A O 1
ATOM 1526 N N . LYS A 1 184 ? 74.897 29.091 -15.253 1.00 70.62 184 LYS A N 1
ATOM 1527 C CA . LYS A 1 184 ? 76.351 28.861 -15.151 1.00 70.62 184 LYS A CA 1
ATOM 1528 C C . LYS A 1 184 ? 77.151 29.601 -16.227 1.00 70.62 184 LYS A C 1
ATOM 1530 O O . LYS A 1 184 ? 78.269 30.025 -15.955 1.00 70.62 184 LYS A O 1
ATOM 1535 N N . ALA A 1 185 ? 76.588 29.792 -17.421 1.00 61.88 185 ALA A N 1
ATOM 1536 C CA . ALA A 1 185 ? 77.272 30.494 -18.511 1.00 61.88 185 ALA A CA 1
ATOM 1537 C C . ALA A 1 185 ? 77.386 32.007 -18.252 1.00 61.88 185 ALA A C 1
ATOM 1539 O O . ALA A 1 185 ? 78.385 32.617 -18.625 1.00 61.88 185 ALA A O 1
ATOM 1540 N N . ALA A 1 186 ? 76.411 32.602 -17.552 1.00 59.41 186 ALA A N 1
ATOM 1541 C CA . ALA A 1 186 ? 76.430 34.028 -17.216 1.00 59.41 186 ALA A CA 1
ATOM 1542 C C . ALA A 1 186 ? 77.633 34.420 -16.335 1.00 59.41 186 ALA A C 1
ATOM 1544 O O . ALA A 1 186 ? 78.200 35.497 -16.506 1.00 59.41 186 ALA A O 1
ATOM 1545 N N . TYR A 1 187 ? 78.070 33.530 -15.436 1.00 60.03 187 TYR A N 1
ATOM 1546 C CA . TYR A 1 187 ? 79.292 33.742 -14.653 1.00 60.03 187 TYR A CA 1
ATOM 1547 C C . TYR A 1 187 ? 80.558 33.683 -15.519 1.00 60.03 187 TYR A C 1
ATOM 1549 O O . TYR A 1 187 ? 81.509 34.412 -15.259 1.00 60.03 187 TYR A O 1
ATOM 1557 N N . PHE A 1 188 ? 80.563 32.868 -16.578 1.00 59.94 188 PHE A N 1
ATOM 1558 C CA . PHE A 1 188 ? 81.733 32.701 -17.441 1.00 59.94 188 PHE A CA 1
ATOM 1559 C C . PHE A 1 188 ? 82.035 33.963 -18.263 1.00 59.94 188 PHE A C 1
ATOM 1561 O O . PHE A 1 188 ? 83.191 34.359 -18.375 1.00 59.94 188 PHE A O 1
ATOM 1568 N N . GLN A 1 189 ? 81.005 34.643 -18.784 1.00 60.25 189 GLN A N 1
ATOM 1569 C CA . GLN A 1 189 ? 81.196 35.909 -19.505 1.00 60.25 189 GLN A CA 1
ATOM 1570 C C . GLN A 1 189 ? 81.651 37.050 -18.591 1.00 60.25 189 GLN A C 1
ATOM 1572 O O . GLN A 1 189 ? 82.471 37.860 -19.013 1.00 60.25 189 GLN A O 1
ATOM 1577 N N . ARG A 1 190 ? 81.179 37.097 -17.338 1.00 58.81 190 ARG A N 1
ATOM 1578 C CA . ARG A 1 190 ? 81.593 38.141 -16.389 1.00 58.81 190 ARG A CA 1
ATOM 1579 C C . ARG A 1 190 ? 83.079 38.041 -16.022 1.00 58.81 190 ARG A C 1
ATOM 1581 O O . ARG A 1 190 ? 83.723 39.067 -15.853 1.00 58.81 190 ARG A O 1
ATOM 1588 N N . ASN A 1 191 ? 83.630 36.828 -15.986 1.00 56.50 191 ASN A N 1
ATOM 1589 C CA . ASN A 1 191 ? 85.051 36.612 -15.699 1.00 56.50 191 ASN A CA 1
ATOM 1590 C C . ASN A 1 191 ? 85.972 36.905 -16.899 1.00 56.50 191 ASN A C 1
ATOM 1592 O O . ASN A 1 191 ? 87.161 37.131 -16.710 1.00 56.50 191 ASN A O 1
ATOM 1596 N N . LEU A 1 192 ? 85.454 36.915 -18.133 1.00 57.84 192 LEU A N 1
ATOM 1597 C CA . LEU A 1 192 ? 86.250 37.238 -19.326 1.00 57.84 192 LEU A CA 1
ATOM 1598 C C . LEU A 1 192 ? 86.447 38.748 -19.524 1.00 57.84 192 LEU A C 1
ATOM 1600 O O . LEU A 1 192 ? 87.462 39.150 -20.083 1.00 57.84 192 LEU A O 1
ATOM 1604 N N . SER A 1 193 ? 85.530 39.589 -19.032 1.00 56.00 193 SER A N 1
ATOM 1605 C CA . SER A 1 193 ? 85.694 41.051 -19.063 1.00 56.00 193 SER A CA 1
ATOM 1606 C C . SER A 1 193 ? 86.692 41.595 -18.037 1.00 56.00 193 SER A C 1
ATOM 1608 O O . SER A 1 193 ? 86.992 42.778 -18.075 1.00 56.00 193 SER A O 1
ATOM 1610 N N . GLU A 1 194 ? 87.202 40.766 -17.122 1.00 54.91 194 GLU A N 1
ATOM 1611 C CA . GLU A 1 194 ? 88.228 41.185 -16.153 1.00 54.91 194 GLU A CA 1
ATOM 1612 C C . GLU A 1 194 ? 89.667 40.997 -16.668 1.00 54.91 194 GLU A C 1
ATOM 1614 O O . GLU A 1 194 ? 90.609 41.371 -15.975 1.00 54.91 194 GLU A O 1
ATOM 1619 N N . TYR A 1 195 ? 89.860 40.452 -17.877 1.00 51.44 195 TYR A N 1
ATOM 1620 C CA . TYR A 1 195 ? 91.193 40.176 -18.439 1.00 51.44 195 TYR A CA 1
ATOM 1621 C C . TYR A 1 195 ? 91.525 40.917 -19.749 1.00 51.44 195 TYR A C 1
ATOM 1623 O O . TYR A 1 195 ? 92.522 40.586 -20.392 1.00 51.44 195 TYR A O 1
ATOM 1631 N N . TYR A 1 196 ? 90.748 41.939 -20.116 1.00 45.94 196 TYR A N 1
ATOM 1632 C CA . TYR A 1 196 ? 91.095 42.921 -21.153 1.00 45.94 196 TYR A CA 1
ATOM 1633 C C . TYR A 1 196 ? 91.020 44.331 -20.577 1.00 45.94 196 TYR A C 1
ATOM 1635 O O . TYR A 1 196 ? 91.927 45.131 -20.896 1.00 45.94 196 TYR A O 1
#

Solvent-accessible surface area (backbone atoms only — not comparable to full-atom values): 12661 Å² total; per-residue (Å²): 106,66,58,60,56,56,47,35,74,79,38,72,85,58,40,80,72,49,75,62,96,88,48,73,43,72,46,75,66,78,90,54,54,86,51,46,65,64,53,50,50,52,51,62,76,38,24,81,83,50,73,49,93,76,86,86,89,82,78,84,47,73,66,56,55,49,52,51,54,51,50,56,51,50,52,53,56,54,57,59,71,75,53,76,88,76,97,77,91,85,79,83,72,67,62,72,74,71,58,83,85,67,86,72,81,60,72,67,44,57,54,51,52,48,51,52,51,50,51,53,52,48,55,53,42,68,75,39,46,71,61,51,51,48,65,60,43,48,60,54,51,52,52,51,53,50,52,54,54,58,71,66,55,76,75,84,71,82,74,77,84,78,78,91,69,64,71,90,58,57,57,94,91,44,80,67,77,82,86,77,86,51,77,73,57,58,57,54,58,61,61,56,69,75,76,117